Protein 3E11 (pdb70)

CATH classification: 3.30.2010.20

Solvent-accessible surface area: 12503 Å² total

Organism: Acidothermus cellulolyticus (strain ATCC 43068 / DSM 8971 / 11B) (NCBI:txid351607)

Nearest PDB structures (foldseek):
  3e11-assembly2_B  TM=9.864E-01  e=1.694E-20  Acidothermus cellulolyticus 11B
  3gdb-assembly1_A  TM=3.962E-01  e=3.460E+00  Streptococcus pneumoniae R6
  6ut3-assembly1_B  TM=1.860E-01  e=2.059E+00  Thermococcus gammatolerans EJ3
  3e11-assembly2_B  TM=1.009E+00  e=1.557E-21  Acidothermus cellulolyticus 11B
  6ut3-assembly1_B  TM=2.514E-01  e=2.657E+00  Thermococcus gammatolerans EJ3

Radius of gyration: 20.23 Å; Cα contacts (8 Å, |Δi|>4): 335; chains: 2; bounding box: 49×51×62 Å

Foldseek 3Di:
DDDDDPVRLVVLLVLLVVPQDPVCVVLDQEEEAEDAADPDRQDQKDWADDDPVRQADPVGDGHGTYIYGHNNSLVVVDDDSVSSSVSSNVRVSQNSCVVVPHDVVVVVVVVD/DDDDDPVRLVVLLVVLVVPQDPVCVVLDQEEEAEDAADPPNVDQKDWAADDPVRQDDDPPGGHGTYIYGHRNSLVVVDDDSVSSSVSSNVNVSQHSCVVVPHDVVVVVVVVD

InterPro domains:
  IPR010428 Zincin-like metallopeptidase [PF06262] (28-111)
  IPR038555 Zincin-like metallopeptidase superfamily [G3DSA:3.30.2010.20] (1-113)

Sequence (224 aa):
GVYVDPDRFDELVAEEALLDGIPEEFARARNVAVFVEDEPDDPELLGLYVGIIPLTERTTAYGGVLPDRIIIYRNTIICALCETESEVIDEVRKTVVHEIAHHFGIDDERLHELGYGVYVDPDRFDELVAEEALDGIPEEEFARARNVAVFVEDEEPDDPELLGLYVGIIPLTERTTAYGGVLPDRIIIYRNTICALCETESEVIDEVRKTVVHHEIAHHFGIDDERLHELGY

Secondary structure (DSSP, 8-state):
-----HHHHHHHHHHHHHTS-GGGT----EEEEEESS-SSTT-SEEEEPPPGGGSB-TTSPBPPEEEEEEHHHHHHT-SSHHHHHHHHHHHHHHHHHHHTT--HHHHHTTT-/--B--HHHHHHHHHHHHHTS-GGGT----EEEEEES--SSTT-SEEEE---HHHHB-SSS-BPPEEEEEEHHHHHHT-SSHHHHHHHHHHHHHHHHHHHTT--HHHHHHTT-

Structure (mmCIF, N/CA/C/O backbone):
data_3E11
#
_entry.id   3E11
#
_cell.length_a   39.030
_cell.length_b   58.820
_cell.length_c   46.930
_cell.angle_alpha   90.000
_cell.angle_beta   93.510
_cell.angle_gamma   90.000
#
_symmetry.space_group_name_H-M   'P 1 21 1'
#
loop_
_entity.id
_entity.type
_entity.pdbx_description
1 polymer 'predicted zincin-like metalloprotease'
2 non-polymer 'ACETATE ION'
3 non-polymer 'CALCIUM ION'
4 water water
#
loop_
_atom_site.group_PDB
_atom_site.id
_atom_site.type_symbol
_atom_site.label_atom_id
_atom_site.label_alt_id
_atom_site.label_comp_id
_atom_site.label_asym_id
_atom_site.label_entity_id
_atom_site.label_seq_id
_atom_site.pdbx_PDB_ins_code
_atom_site.Cartn_x
_atom_site.Cartn_y
_atom_site.Cartn_z
_atom_site.occupancy
_atom_site.B_iso_or_equiv
_atom_site.auth_seq_id
_atom_site.auth_comp_id
_atom_site.auth_asym_id
_atom_site.auth_atom_id
_atom_site.pdbx_PDB_model_num
ATOM 1 N N . GLY A 1 1 ? 2.628 18.566 2.660 1.00 9.98 0 GLY A N 1
ATOM 2 C CA . GLY A 1 1 ? 2.901 19.939 3.134 1.00 10.46 0 GLY A CA 1
ATOM 3 C C . GLY A 1 1 ? 3.592 19.917 4.472 1.00 9.49 0 GLY A C 1
ATOM 4 O O . GLY A 1 1 ? 3.807 18.850 5.075 1.00 10.20 0 GLY A O 1
ATOM 13 N N . VAL A 1 3 ? 4.212 22.612 8.107 1.00 7.60 2 VAL A N 1
ATOM 14 C CA . VAL A 1 3 ? 3.803 23.770 8.882 1.00 7.32 2 VAL A CA 1
ATOM 15 C C . VAL A 1 3 ? 5.043 24.499 9.378 1.00 7.01 2 VAL A C 1
ATOM 16 O O . VAL A 1 3 ? 6.028 23.879 9.777 1.00 7.39 2 VAL A O 1
ATOM 20 N N . TYR A 1 4 ? 5.000 25.814 9.282 1.00 6.48 3 TYR A N 1
ATOM 21 C CA . TYR A 1 4 ? 6.066 26.651 9.803 1.00 6.08 3 TYR A CA 1
ATOM 22 C C . TYR A 1 4 ? 5.690 27.059 11.231 1.00 6.20 3 TYR A C 1
ATOM 23 O O . TYR A 1 4 ? 4.562 27.481 11.497 1.00 6.87 3 TYR A O 1
ATOM 32 N N . VAL A 1 5 ? 6.652 26.942 12.116 1.00 5.94 4 VAL A N 1
ATOM 33 C CA . VAL A 1 5 ? 6.499 27.346 13.493 1.00 6.83 4 VAL A CA 1
ATOM 34 C C . VAL A 1 5 ? 7.715 28.173 13.881 1.00 7.00 4 VAL A C 1
ATOM 35 O O . VAL A 1 5 ? 8.872 27.680 13.879 1.00 6.88 4 VAL A O 1
ATOM 39 N N . ASP A 1 6 ? 7.472 29.443 14.206 1.00 6.86 5 ASP A N 1
ATOM 40 C CA . ASP A 1 6 ? 8.548 30.322 14.710 1.00 7.00 5 ASP A CA 1
ATOM 41 C C . ASP A 1 6 ? 9.075 29.832 16.061 1.00 7.55 5 ASP A C 1
ATOM 42 O O . ASP A 1 6 ? 8.386 29.121 16.772 1.00 6.53 5 ASP A O 1
ATOM 47 N N . PRO A 1 7 ? 10.305 30.203 16.417 1.00 8.55 6 PRO A N 1
ATOM 48 C CA . PRO A 1 7 ? 10.928 29.668 17.655 1.00 8.90 6 PRO A CA 1
ATOM 49 C C . PRO A 1 7 ? 10.088 29.843 18.945 1.00 8.98 6 PRO A C 1
ATOM 50 O O . PRO A 1 7 ? 9.891 28.857 19.681 1.00 8.84 6 PRO A O 1
ATOM 54 N N . ASP A 1 8 ? 9.581 31.047 19.197 1.00 9.26 7 ASP A N 1
ATOM 55 C CA . ASP A 1 8 ? 8.800 31.280 20.425 1.00 10.15 7 ASP A CA 1
ATOM 56 C C . ASP A 1 8 ? 7.582 30.377 20.454 1.00 10.04 7 ASP A C 1
ATOM 57 O O . ASP A 1 8 ? 7.277 29.795 21.485 1.00 10.36 7 ASP A O 1
ATOM 62 N N . ARG A 1 9 ? 6.885 30.263 19.325 1.00 9.03 8 ARG A N 1
ATOM 63 C CA . ARG A 1 9 ? 5.701 29.385 19.263 1.00 8.13 8 ARG A CA 1
ATOM 64 C C . ARG A 1 9 ? 6.070 27.928 19.445 1.00 8.30 8 ARG A C 1
ATOM 65 O O . ARG A 1 9 ? 5.368 27.170 20.127 1.00 6.94 8 ARG A O 1
ATOM 73 N N . PHE A 1 10 ? 7.207 27.536 18.863 1.00 8.25 9 PHE A N 1
ATOM 74 C CA . PHE A 1 10 ? 7.634 26.154 18.978 1.00 8.36 9 PHE A CA 1
ATOM 75 C C . PHE A 1 10 ? 7.864 25.812 20.444 1.00 8.80 9 PHE A C 1
ATOM 76 O O . PHE A 1 10 ? 7.457 24.747 20.872 1.00 7.90 9 PHE A O 1
ATOM 84 N N . ASP A 1 11 ? 8.459 26.737 21.203 1.00 7.81 10 ASP A N 1
ATOM 85 C CA . ASP A 1 11 ? 8.613 26.560 22.654 1.00 8.80 10 ASP A CA 1
ATOM 86 C C . ASP A 1 11 ? 7.294 26.279 23.384 1.00 8.54 10 ASP A C 1
ATOM 87 O O . ASP A 1 11 ? 7.230 25.407 24.247 1.00 9.93 10 ASP A O 1
ATOM 92 N N . GLU A 1 12 ? 6.249 26.966 22.983 1.00 8.39 11 GLU A N 1
ATOM 93 C CA . GLU A 1 12 ? 4.916 26.754 23.521 1.00 8.22 11 GLU A CA 1
ATOM 94 C C . GLU A 1 12 ? 4.357 25.390 23.183 1.00 7.65 11 GLU A C 1
ATOM 95 O O . GLU A 1 12 ? 3.731 24.749 24.021 1.00 7.93 11 GLU A O 1
ATOM 101 N N . LEU A 1 13 ? 4.573 24.957 21.946 1.00 7.48 12 LEU A N 1
ATOM 102 C CA . LEU A 1 13 ? 4.222 23.596 21.519 1.00 7.98 12 LEU A CA 1
ATOM 103 C C . LEU A 1 13 ? 5.016 22.522 22.303 1.00 7.51 12 LEU A C 1
ATOM 104 O O . LEU A 1 13 ? 4.474 21.489 22.666 1.00 8.46 12 LEU A O 1
ATOM 109 N N . VAL A 1 14 ? 6.291 22.770 22.565 1.00 7.74 13 VAL A N 1
ATOM 110 C CA . VAL A 1 14 ? 7.058 21.879 23.431 1.00 8.23 13 VAL A CA 1
ATOM 111 C C . VAL A 1 14 ? 6.453 21.760 24.845 1.00 8.39 13 VAL A C 1
ATOM 112 O O . VAL A 1 14 ? 6.361 20.635 25.403 1.00 7.93 13 VAL A O 1
ATOM 116 N N . ALA A 1 15 ? 6.045 22.892 25.420 1.00 8.26 14 ALA A N 1
ATOM 117 C CA . ALA A 1 15 ? 5.439 22.895 26.737 1.00 9.16 14 ALA A CA 1
ATOM 118 C C . ALA A 1 15 ? 4.164 22.048 26.712 1.00 9.36 14 ALA A C 1
ATOM 119 O O . ALA A 1 15 ? 3.959 21.243 27.614 1.00 10.78 14 ALA A O 1
ATOM 121 N N . GLU A 1 16 ? 3.349 22.208 25.670 1.00 10.25 15 GLU A N 1
ATOM 122 C CA A GLU A 1 16 ? 2.104 21.433 25.535 0.50 9.64 15 GLU A CA 1
ATOM 123 C CA B GLU A 1 16 ? 2.103 21.442 25.556 0.50 10.25 15 GLU A CA 1
ATOM 124 C C . GLU A 1 16 ? 2.406 19.947 25.370 1.00 9.62 15 GLU A C 1
ATOM 125 O O . GLU A 1 16 ? 1.687 19.107 25.899 1.00 8.78 15 GLU A O 1
ATOM 136 N N . ALA A 1 17 ? 3.477 19.626 24.635 1.00 9.01 16 ALA A N 1
ATOM 137 C CA . ALA A 1 17 ? 3.927 18.244 24.467 1.00 8.71 16 ALA A CA 1
ATOM 138 C C . ALA A 1 17 ? 4.290 17.650 25.844 1.00 8.50 16 ALA A C 1
ATOM 139 O O . ALA A 1 17 ? 3.832 16.570 26.188 1.00 8.14 16 ALA A O 1
ATOM 141 N N . LEU A 1 18 ? 5.058 18.389 26.647 1.00 7.54 17 LEU A N 1
ATOM 142 C CA A LEU A 1 18 ? 5.517 17.875 27.941 0.50 8.04 17 LEU A CA 1
ATOM 143 C CA B LEU A 1 18 ? 5.517 17.890 27.942 0.50 8.24 17 LEU A CA 1
ATOM 144 C C . LEU A 1 18 ? 4.335 17.721 28.896 1.00 8.37 17 LEU A C 1
ATOM 145 O O . LEU A 1 18 ? 4.252 16.743 29.624 1.00 7.58 17 LEU A O 1
ATOM 154 N N . ASP A 1 19 ? 3.417 18.688 28.871 1.00 8.24 18 ASP A N 1
ATOM 155 C CA . ASP A 1 19 ? 2.249 18.653 29.743 1.00 8.98 18 ASP A CA 1
ATOM 156 C C . ASP A 1 19 ? 1.406 17.386 29.470 1.00 8.97 18 ASP A C 1
ATOM 157 O O . ASP A 1 19 ? 0.729 16.904 30.348 1.00 7.57 18 ASP A O 1
ATOM 162 N N . GLY A 1 20 ? 1.454 16.874 28.243 1.00 9.68 19 GLY A N 1
ATOM 163 C CA . GLY A 1 20 ? 0.674 15.707 27.850 1.00 10.10 19 GLY A CA 1
ATOM 164 C C . GLY A 1 20 ? 1.428 14.385 27.932 1.00 10.13 19 GLY A C 1
ATOM 165 O O . GLY A 1 20 ? 0.918 13.360 27.506 1.00 9.06 19 GLY A O 1
ATOM 166 N N . ILE A 1 21 ? 2.667 14.406 28.423 1.00 10.19 20 ILE A N 1
ATOM 167 C CA . ILE A 1 21 ? 3.376 13.157 28.634 1.00 10.50 20 ILE A CA 1
ATOM 168 C C . ILE A 1 21 ? 2.607 12.292 29.626 1.00 10.06 20 ILE A C 1
ATOM 169 O O . ILE A 1 21 ? 2.232 12.757 30.699 1.00 10.41 20 ILE A O 1
ATOM 174 N N . PRO A 1 22 ? 2.347 11.036 29.270 1.00 10.40 21 PRO A N 1
ATOM 175 C CA . PRO A 1 22 ? 1.629 10.179 30.202 1.00 10.19 21 PRO A CA 1
ATOM 176 C C . PRO A 1 22 ? 2.327 9.996 31.540 1.00 9.82 21 PRO A C 1
ATOM 177 O O . PRO A 1 22 ? 3.578 9.993 31.598 1.00 7.93 21 PRO A O 1
ATOM 181 N N . GLU A 1 23 ? 1.519 9.888 32.596 1.00 10.13 22 GLU A N 1
ATOM 182 C CA . GLU A 1 23 ? 2.008 9.819 33.966 1.00 11.16 22 GLU A CA 1
ATOM 183 C C . GLU A 1 23 ? 2.972 8.657 34.170 1.00 9.89 22 GLU A C 1
ATOM 184 O O . GLU A 1 23 ? 3.804 8.738 35.051 1.00 10.30 22 GLU A O 1
ATOM 187 N N . GLU A 1 24 ? 2.872 7.581 33.382 1.00 9.46 23 GLU A N 1
ATOM 188 C CA . GLU A 1 24 ? 3.802 6.462 33.569 1.00 9.70 23 GLU A CA 1
ATOM 189 C C . GLU A 1 24 ? 5.271 6.838 33.250 1.00 8.69 23 GLU A C 1
ATOM 190 O O . GLU A 1 24 ? 6.175 6.167 33.723 1.00 8.55 23 GLU A O 1
ATOM 196 N N . PHE A 1 25 ? 5.483 7.919 32.492 1.00 7.84 24 PHE A N 1
ATOM 197 C CA . PHE A 1 25 ? 6.824 8.409 32.153 1.00 7.33 24 PHE A CA 1
ATOM 198 C C . PHE A 1 25 ? 7.294 9.603 33.015 1.00 6.77 24 PHE A C 1
ATOM 199 O O . PHE A 1 25 ? 8.383 10.109 32.819 1.00 6.33 24 PHE A O 1
ATOM 207 N N . ALA A 1 26 ? 6.438 10.074 33.910 1.00 6.41 25 ALA A N 1
ATOM 208 C CA . ALA A 1 26 ? 6.690 11.327 34.630 1.00 6.78 25 ALA A CA 1
ATOM 209 C C . ALA A 1 26 ? 7.927 11.177 35.484 1.00 5.99 25 ALA A C 1
ATOM 210 O O . ALA A 1 26 ? 8.836 12.003 35.422 1.00 6.63 25 ALA A O 1
ATOM 212 N N . ARG A 1 27 ? 7.986 10.117 36.278 1.00 6.72 26 ARG A N 1
ATOM 213 C CA . ARG A 1 27 ? 9.141 9.904 37.141 1.00 6.00 26 ARG A CA 1
ATOM 214 C C . ARG A 1 27 ? 10.410 9.698 36.300 1.00 5.81 26 ARG A C 1
ATOM 215 O O . ARG A 1 27 ? 11.478 10.154 36.676 1.00 5.83 26 ARG A O 1
ATOM 223 N N . ALA A 1 28 ? 10.303 8.993 35.184 1.00 5.65 27 ALA A N 1
ATOM 224 C CA . ALA A 1 28 ? 11.467 8.817 34.278 1.00 4.80 27 ALA A CA 1
ATOM 225 C C . ALA A 1 28 ? 12.039 10.153 33.751 1.00 5.02 27 ALA A C 1
ATOM 226 O O . ALA A 1 28 ? 13.235 10.270 33.508 1.00 6.54 27 ALA A O 1
ATOM 236 N N . ARG A 1 30 ? 12.154 12.888 35.476 1.00 6.59 29 ARG A N 1
ATOM 237 C CA . ARG A 1 30 ? 12.683 13.687 36.568 1.00 6.43 29 ARG A CA 1
ATOM 238 C C . ARG A 1 30 ? 14.012 14.335 36.209 1.00 6.76 29 ARG A C 1
ATOM 239 O O . ARG A 1 30 ? 14.942 13.670 35.785 1.00 7.28 29 ARG A O 1
ATOM 247 N N . ASN A 1 31 ? 14.086 15.652 36.416 1.00 8.16 30 ASN A N 1
ATOM 248 C CA . ASN A 1 31 ? 15.320 16.399 36.184 1.00 8.46 30 ASN A CA 1
ATOM 249 C C . ASN A 1 31 ? 15.903 16.194 34.776 1.00 8.10 30 ASN A C 1
ATOM 250 O O . ASN A 1 31 ? 17.097 15.982 34.603 1.00 8.00 30 ASN A O 1
ATOM 255 N N . VAL A 1 32 ? 14.997 16.172 33.799 1.00 7.86 31 VAL A N 1
ATOM 256 C CA . VAL A 1 32 ? 15.324 16.220 32.386 1.00 7.64 31 VAL A CA 1
ATOM 257 C C . VAL A 1 32 ? 14.699 17.477 31.834 1.00 8.05 31 VAL A C 1
ATOM 258 O O . VAL A 1 32 ? 13.501 17.781 32.104 1.00 8.34 31 VAL A O 1
ATOM 262 N N . ALA A 1 33 ? 15.511 18.229 31.114 1.00 7.65 32 ALA A N 1
ATOM 263 C CA . ALA A 1 33 ? 15.091 19.466 30.456 1.00 8.23 32 ALA A CA 1
ATOM 264 C C . ALA A 1 33 ? 15.089 19.266 28.959 1.00 7.58 32 ALA A C 1
ATOM 265 O O . ALA A 1 33 ? 15.896 18.511 28.401 1.00 7.61 32 ALA A O 1
ATOM 267 N N . VAL A 1 34 ? 14.123 19.888 28.313 1.00 7.93 33 VAL A N 1
ATOM 268 C CA . VAL A 1 34 ? 13.969 19.791 26.879 1.00 8.72 33 VAL A CA 1
ATOM 269 C C . VAL A 1 34 ? 14.426 21.141 26.329 1.00 9.52 33 VAL A C 1
ATOM 270 O O . VAL A 1 34 ? 14.000 22.196 26.803 1.00 9.43 33 VAL A O 1
ATOM 274 N N . PHE A 1 35 ? 15.356 21.086 25.396 1.00 9.42 34 PHE A N 1
ATOM 275 C CA . PHE A 1 35 ? 15.883 22.247 24.720 1.00 9.87 34 PHE A CA 1
ATOM 276 C C . PHE A 1 35 ? 15.658 22.069 23.225 1.00 9.58 34 PHE A C 1
ATOM 277 O O . PHE A 1 35 ? 15.680 20.968 22.716 1.00 11.78 34 PHE A O 1
ATOM 285 N N . VAL A 1 36 ? 15.421 23.179 22.548 1.00 9.24 35 VAL A N 1
ATOM 286 C CA . VAL A 1 36 ? 15.147 23.160 21.140 1.00 8.64 35 VAL A CA 1
ATOM 287 C C . VAL A 1 36 ? 16.343 23.745 20.370 1.00 8.15 35 VAL A C 1
ATOM 288 O O . VAL A 1 36 ? 16.931 24.787 20.740 1.00 6.97 35 VAL A O 1
ATOM 292 N N . GLU A 1 37 ? 16.697 23.052 19.304 1.00 8.21 36 GLU A N 1
ATOM 293 C CA . GLU A 1 37 ? 17.677 23.493 18.326 1.00 9.06 36 GLU A CA 1
ATOM 294 C C . GLU A 1 37 ? 17.039 23.440 16.961 1.00 9.40 36 GLU A C 1
ATOM 295 O O . GLU A 1 37 ? 16.048 22.715 16.772 1.00 8.79 36 GLU A O 1
ATOM 301 N N . ASP A 1 38 ? 17.573 24.184 15.998 1.00 9.81 37 ASP A N 1
ATOM 302 C CA . ASP A 1 38 ? 16.890 24.188 14.684 1.00 10.49 37 ASP A CA 1
ATOM 303 C C . ASP A 1 38 ? 17.217 22.920 13.894 1.00 11.01 37 ASP A C 1
ATOM 304 O O . ASP A 1 38 ? 16.328 22.271 13.343 1.00 10.78 37 ASP A O 1
ATOM 306 N N . GLU A 1 39 ? 18.478 22.527 13.894 1.00 11.98 38 GLU A N 1
ATOM 307 C CA . GLU A 1 39 ? 18.956 21.529 12.973 1.00 13.14 38 GLU A CA 1
ATOM 308 C C . GLU A 1 39 ? 19.987 20.610 13.680 1.00 13.79 38 GLU A C 1
ATOM 309 O O . GLU A 1 39 ? 20.884 21.113 14.345 1.00 14.52 38 GLU A O 1
ATOM 315 N N . PRO A 1 40 ? 19.856 19.272 13.536 1.00 13.87 39 PRO A N 1
ATOM 316 C CA . PRO A 1 40 ? 20.832 18.359 14.141 1.00 14.81 39 PRO A CA 1
ATOM 317 C C . PRO A 1 40 ? 22.126 18.255 13.357 1.00 15.77 39 PRO A C 1
ATOM 318 O O . PRO A 1 40 ? 22.126 18.536 12.161 1.00 15.22 39 PRO A O 1
ATOM 322 N N . ASP A 1 41 ? 23.219 17.839 14.013 1.00 17.41 40 ASP A N 1
ATOM 323 C CA . ASP A 1 41 ? 24.459 17.543 13.269 1.00 18.50 40 ASP A CA 1
ATOM 324 C C . ASP A 1 41 ? 24.152 16.408 12.245 1.00 18.86 40 ASP A C 1
ATOM 325 O O . ASP A 1 41 ? 24.707 16.410 11.165 1.00 18.28 40 ASP A O 1
ATOM 330 N N . ASP A 1 42 ? 23.257 15.469 12.597 1.00 19.48 41 ASP A N 1
ATOM 331 C CA . ASP A 1 42 ? 22.811 14.340 11.725 1.00 19.38 41 ASP A CA 1
ATOM 332 C C . ASP A 1 42 ? 21.386 14.556 11.221 1.00 19.75 41 ASP A C 1
ATOM 333 O O . ASP A 1 42 ? 20.446 14.524 12.024 1.00 18.94 41 ASP A O 1
ATOM 338 N N . PRO A 1 43 ? 21.198 14.695 9.890 1.00 19.70 42 PRO A N 1
ATOM 339 C CA . PRO A 1 43 ? 19.895 15.155 9.355 1.00 19.81 42 PRO A CA 1
ATOM 340 C C . PRO A 1 43 ? 18.675 14.267 9.675 1.00 19.42 42 PRO A C 1
ATOM 341 O O . PRO A 1 43 ? 17.522 14.726 9.579 1.00 19.71 42 PRO A O 1
ATOM 345 N N . GLU A 1 44 ? 18.918 13.011 10.028 1.00 18.11 43 GLU A N 1
ATOM 346 C CA . GLU A 1 44 ? 17.826 12.086 10.331 1.00 17.43 43 GLU A CA 1
ATOM 347 C C . GLU A 1 44 ? 17.186 12.282 11.733 1.00 15.98 43 GLU A C 1
ATOM 348 O O . GLU A 1 44 ? 16.129 11.717 12.004 1.00 16.12 43 GLU A O 1
ATOM 350 N N . LEU A 1 45 ? 17.819 13.037 12.627 1.00 14.26 44 LEU A N 1
ATOM 351 C CA . LEU A 1 45 ? 17.357 13.064 14.028 1.00 13.08 44 LEU A CA 1
ATOM 352 C C . LEU A 1 45 ? 16.207 14.027 14.253 1.00 11.66 44 LEU A C 1
ATOM 353 O O . LEU A 1 45 ? 16.240 15.156 13.749 1.00 11.18 44 LEU A O 1
ATOM 358 N N . LEU A 1 46 ? 15.237 13.612 15.083 1.00 10.10 45 LEU A N 1
ATOM 359 C CA . LEU A 1 46 ? 14.207 14.516 15.620 1.00 9.90 45 LEU A CA 1
ATOM 360 C C . LEU A 1 46 ? 14.550 14.972 17.041 1.00 8.97 45 LEU A C 1
ATOM 361 O O . LEU A 1 46 ? 14.070 15.991 17.507 1.00 9.14 45 LEU A O 1
ATOM 366 N N . GLY A 1 47 ? 15.358 14.169 17.721 1.00 8.69 46 GLY A N 1
ATOM 367 C CA . GLY A 1 47 ? 15.759 14.461 19.069 1.00 9.27 46 GLY A CA 1
ATOM 368 C C . GLY A 1 47 ? 17.022 13.733 19.450 1.00 9.44 46 GLY A C 1
ATOM 369 O O . GLY A 1 47 ? 17.482 12.847 18.704 1.00 8.24 46 GLY A O 1
ATOM 370 N N . LEU A 1 48 ? 17.584 14.112 20.604 1.00 9.33 47 LEU A N 1
ATOM 371 C CA . LEU A 1 48 ? 18.845 13.508 21.079 1.00 9.42 47 LEU A CA 1
ATOM 372 C C . LEU A 1 48 ? 18.916 13.603 22.598 1.00 9.56 47 LEU A C 1
ATOM 373 O O . LEU A 1 48 ? 18.654 14.660 23.149 1.00 9.90 47 LEU A O 1
ATOM 378 N N . TYR A 1 49 ? 19.228 12.497 23.272 1.00 9.36 48 TYR A N 1
ATOM 379 C CA . TYR A 1 49 ? 19.363 12.508 24.715 1.00 8.75 48 TYR A CA 1
ATOM 380 C C . TYR A 1 49 ? 20.812 12.836 25.017 1.00 8.68 48 TYR A C 1
ATOM 381 O O . TYR A 1 49 ? 21.741 12.196 24.487 1.00 8.24 48 TYR A O 1
ATOM 390 N N . VAL A 1 50 ? 20.998 13.823 25.890 1.00 8.72 49 VAL A N 1
ATOM 391 C CA . VAL A 1 50 ? 22.315 14.240 26.339 1.00 8.86 49 VAL A CA 1
ATOM 392 C C . VAL A 1 50 ? 22.410 14.055 27.857 1.00 8.89 49 VAL A C 1
ATOM 393 O O . VAL A 1 50 ? 21.770 14.783 28.641 1.00 7.84 49 VAL A O 1
ATOM 397 N N . GLY A 1 51 ? 23.194 13.059 28.255 1.00 9.29 50 GLY A N 1
ATOM 398 C CA . GLY A 1 51 ? 23.487 12.765 29.656 1.00 9.69 50 GLY A CA 1
ATOM 399 C C . GLY A 1 51 ? 24.633 13.595 30.162 1.00 9.83 50 GLY A C 1
ATOM 400 O O . GLY A 1 51 ? 25.708 13.602 29.571 1.00 12.37 50 GLY A O 1
ATOM 401 N N . ILE A 1 52 ? 24.435 14.248 31.295 1.00 8.79 51 ILE A N 1
ATOM 402 C CA A ILE A 1 52 ? 25.437 15.139 31.887 0.50 8.71 51 ILE A CA 1
ATOM 403 C CA B ILE A 1 52 ? 25.455 15.132 31.833 0.50 9.08 51 ILE A CA 1
ATOM 404 C C . ILE A 1 52 ? 26.441 14.319 32.705 1.00 8.09 51 ILE A C 1
ATOM 405 O O . ILE A 1 52 ? 26.021 13.490 33.522 1.00 7.72 51 ILE A O 1
ATOM 414 N N . PRO A 1 53 ? 27.773 14.527 32.495 1.00 7.63 52 PRO A N 1
ATOM 415 C CA . PRO A 1 53 ? 28.796 13.822 33.287 1.00 7.29 52 PRO A CA 1
ATOM 416 C C . PRO A 1 53 ? 28.612 14.122 34.768 1.00 7.22 52 PRO A C 1
ATOM 417 O O . PRO A 1 53 ? 28.072 15.183 35.118 1.00 5.82 52 PRO A O 1
ATOM 421 N N . LEU A 1 54 ? 29.058 13.202 35.618 1.00 6.80 53 LEU A N 1
ATOM 422 C CA . LEU A 1 54 ? 28.913 13.343 37.065 1.00 7.63 53 LEU A CA 1
ATOM 423 C C . LEU A 1 54 ? 29.619 14.631 37.550 1.00 8.61 53 LEU A C 1
ATOM 424 O O . LEU A 1 54 ? 29.120 15.332 38.424 1.00 8.74 53 LEU A O 1
ATOM 429 N N . THR A 1 55 ? 30.779 14.910 36.960 1.00 9.89 54 THR A N 1
ATOM 430 C CA . THR A 1 55 ? 31.552 16.133 37.207 1.00 11.53 54 THR A CA 1
ATOM 431 C C . THR A 1 55 ? 30.811 17.425 36.972 1.00 11.68 54 THR A C 1
ATOM 432 O O . THR A 1 55 ? 31.195 18.435 37.526 1.00 13.27 54 THR A O 1
ATOM 436 N N . GLU A 1 56 ? 29.845 17.400 36.075 1.00 12.31 55 GLU A N 1
ATOM 437 C CA . GLU A 1 56 ? 29.136 18.599 35.636 1.00 13.25 55 GLU A CA 1
ATOM 438 C C . GLU A 1 56 ? 27.728 18.607 36.191 1.00 12.96 55 GLU A C 1
ATOM 439 O O . GLU A 1 56 ? 26.947 19.511 35.908 1.00 13.31 55 GLU A O 1
ATOM 445 N N . ARG A 1 57 ? 27.418 17.615 37.023 1.00 12.71 56 ARG A N 1
ATOM 446 C CA . ARG A 1 57 ? 26.047 17.380 37.491 1.00 13.11 56 ARG A CA 1
ATOM 447 C C . ARG A 1 57 ? 25.611 18.424 38.512 1.00 14.28 56 ARG A C 1
ATOM 448 O O . ARG A 1 57 ? 24.440 18.743 38.585 1.00 13.65 56 ARG A O 1
ATOM 456 N N . THR A 1 58 ? 26.553 18.927 39.314 1.00 15.84 57 THR A N 1
ATOM 457 C CA . THR A 1 58 ? 26.217 19.894 40.352 1.00 17.59 57 THR A CA 1
ATOM 458 C C . THR A 1 58 ? 26.973 21.203 40.216 1.00 18.92 57 THR A C 1
ATOM 459 O O . THR A 1 58 ? 27.984 21.291 39.527 1.00 18.99 57 THR A O 1
ATOM 463 N N . THR A 1 59 ? 26.434 22.226 40.870 1.00 20.39 58 THR A N 1
ATOM 464 C CA . THR A 1 59 ? 26.907 23.598 40.723 1.00 20.97 58 THR A CA 1
ATOM 465 C C . THR A 1 59 ? 27.633 23.976 41.982 1.00 21.07 58 THR A C 1
ATOM 466 O O . THR A 1 59 ? 27.527 23.278 42.995 1.00 20.80 58 THR A O 1
ATOM 470 N N . ALA A 1 60 ? 28.350 25.098 41.924 1.00 21.83 59 ALA A N 1
ATOM 471 C CA . ALA A 1 60 ? 29.056 25.630 43.094 1.00 22.18 59 ALA A CA 1
ATOM 472 C C . ALA A 1 60 ? 28.111 25.773 44.296 1.00 22.48 59 ALA A C 1
ATOM 473 O O . ALA A 1 60 ? 28.496 25.555 45.449 1.00 22.72 59 ALA A O 1
ATOM 475 N N . TYR A 1 61 ? 26.864 26.118 43.993 1.00 22.28 60 TYR A N 1
ATOM 476 C CA . TYR A 1 61 ? 25.868 26.495 44.977 1.00 22.49 60 TYR A CA 1
ATOM 477 C C . TYR A 1 61 ? 24.882 25.362 45.335 1.00 23.09 60 TYR A C 1
ATOM 478 O O . TYR A 1 61 ? 23.771 25.629 45.815 1.00 23.96 60 TYR A O 1
ATOM 487 N N . GLY A 1 62 ? 25.261 24.112 45.070 1.00 23.02 61 GLY A N 1
ATOM 488 C CA . GLY A 1 62 ? 24.410 22.961 45.379 1.00 22.92 61 GLY A CA 1
ATOM 489 C C . GLY A 1 62 ? 23.362 22.552 44.338 1.00 22.63 61 GLY A C 1
ATOM 490 O O . GLY A 1 62 ? 22.709 21.509 44.498 1.00 23.52 61 GLY A O 1
ATOM 491 N N . GLY A 1 63 ? 23.189 23.348 43.281 1.00 21.37 62 GLY A N 1
ATOM 492 C CA . GLY A 1 63 ? 22.200 23.038 42.244 1.00 20.02 62 GLY A CA 1
ATOM 493 C C . GLY A 1 63 ? 22.515 21.727 41.538 1.00 18.61 62 GLY A C 1
ATOM 494 O O . GLY A 1 63 ? 23.679 21.388 41.351 1.00 18.71 62 GLY A O 1
ATOM 495 N N . VAL A 1 64 ? 21.484 20.967 41.195 1.00 16.53 63 VAL A N 1
ATOM 496 C CA . VAL A 1 64 ? 21.661 19.806 40.342 1.00 15.09 63 VAL A CA 1
ATOM 497 C C . VAL A 1 64 ? 21.236 20.248 38.973 1.00 13.12 63 VAL A C 1
ATOM 498 O O . VAL A 1 64 ? 20.204 20.920 38.827 1.00 12.33 63 VAL A O 1
ATOM 502 N N . LEU A 1 65 ? 22.036 19.902 37.970 1.00 9.55 64 LEU A N 1
ATOM 503 C CA . LEU A 1 65 ? 21.711 20.247 36.610 1.00 8.88 64 LEU A CA 1
ATOM 504 C C . LEU A 1 65 ? 21.003 19.048 35.950 1.00 7.60 64 LEU A C 1
ATOM 505 O O . LEU A 1 65 ? 21.283 17.909 36.306 1.00 6.95 64 LEU A O 1
ATOM 510 N N . PRO A 1 66 ? 20.054 19.315 35.050 1.00 6.22 65 PRO A N 1
ATOM 511 C CA . PRO A 1 66 ? 19.293 18.244 34.403 1.00 6.35 65 PRO A CA 1
ATOM 512 C C . PRO A 1 66 ? 20.033 17.664 33.211 1.00 6.03 65 PRO A C 1
ATOM 513 O O . PRO A 1 66 ? 20.794 18.370 32.554 1.00 4.43 65 PRO A O 1
ATOM 517 N N . ASP A 1 67 ? 19.810 16.387 32.940 1.00 5.66 66 ASP A N 1
ATOM 518 C CA . ASP A 1 67 ? 20.038 15.829 31.608 1.00 6.11 66 ASP A CA 1
ATOM 519 C C . ASP A 1 67 ? 19.214 16.614 30.591 1.00 6.69 66 ASP A C 1
ATOM 520 O O . ASP A 1 67 ? 18.245 17.282 30.951 1.00 7.24 66 ASP A O 1
ATOM 525 N N . ARG A 1 68 ? 19.582 16.514 29.321 1.00 7.49 67 ARG A N 1
ATOM 526 C CA . ARG A 1 68 ? 18.878 17.284 28.287 1.00 9.72 67 ARG A CA 1
ATOM 527 C C . ARG A 1 68 ? 18.300 16.320 27.250 1.00 8.82 67 ARG A C 1
ATOM 528 O O . ARG A 1 68 ? 18.911 15.308 26.943 1.00 9.17 67 ARG A O 1
ATOM 536 N N . ILE A 1 69 ? 17.102 16.613 26.772 1.00 8.97 68 ILE A N 1
ATOM 537 C CA . ILE A 1 69 ? 16.618 16.040 25.541 1.00 9.17 68 ILE A CA 1
ATOM 538 C C . ILE A 1 69 ? 16.537 17.207 24.551 1.00 9.83 68 ILE A C 1
ATOM 539 O O . ILE A 1 69 ? 15.808 18.185 24.779 1.00 9.42 68 ILE A O 1
ATOM 544 N N . ILE A 1 70 ? 17.335 17.118 23.494 1.00 9.67 69 ILE A N 1
ATOM 545 C CA . ILE A 1 70 ? 17.306 18.135 22.440 1.00 10.01 69 ILE A CA 1
ATOM 546 C C . ILE A 1 70 ? 16.218 17.763 21.454 1.00 9.56 69 ILE A C 1
ATOM 547 O O . ILE A 1 70 ? 16.094 16.593 21.111 1.00 10.09 69 ILE A O 1
ATOM 552 N N . ILE A 1 71 ? 15.425 18.749 21.022 1.00 8.93 70 ILE A N 1
ATOM 553 C CA . ILE A 1 71 ? 14.348 18.559 20.034 1.00 9.10 70 ILE A CA 1
ATOM 554 C C . ILE A 1 71 ? 14.706 19.453 18.857 1.00 8.26 70 ILE A C 1
ATOM 555 O O . ILE A 1 71 ? 15.057 20.607 19.056 1.00 8.40 70 ILE A O 1
ATOM 560 N N . TYR A 1 72 ? 14.688 18.895 17.646 1.00 8.70 71 TYR A N 1
ATOM 561 C CA . TYR A 1 72 ? 15.130 19.602 16.425 1.00 8.17 71 TYR A CA 1
ATOM 562 C C . TYR A 1 72 ? 13.927 20.159 15.682 1.00 8.37 71 TYR A C 1
ATOM 563 O O . TYR A 1 72 ? 13.131 19.422 15.115 1.00 7.49 71 TYR A O 1
ATOM 572 N N . ARG A 1 73 ? 13.794 21.472 15.701 1.00 8.29 72 ARG A N 1
ATOM 573 C CA . ARG A 1 73 ? 12.602 22.119 15.174 1.00 9.67 72 ARG A CA 1
ATOM 574 C C . ARG A 1 73 ? 12.433 21.849 13.672 1.00 9.38 72 ARG A C 1
ATOM 575 O O . ARG A 1 73 ? 11.339 21.541 13.205 1.00 9.32 72 ARG A O 1
ATOM 583 N N . ASN A 1 74 ? 13.519 21.961 12.907 1.00 8.59 73 ASN A N 1
ATOM 584 C CA . ASN A 1 74 ? 13.384 21.815 11.445 1.00 9.19 73 ASN A CA 1
ATOM 585 C C . ASN A 1 74 ? 12.889 20.416 11.050 1.00 8.95 73 ASN A C 1
ATOM 586 O O . ASN A 1 74 ? 11.982 20.274 10.203 1.00 10.05 73 ASN A O 1
ATOM 591 N N . THR A 1 75 ? 13.479 19.384 11.655 1.00 8.47 74 THR A N 1
ATOM 592 C CA . THR A 1 75 ? 13.243 18.010 11.210 1.00 8.73 74 THR A CA 1
ATOM 593 C C . THR A 1 75 ? 11.860 17.569 11.675 1.00 8.22 74 THR A C 1
ATOM 594 O O . THR A 1 75 ? 11.172 16.862 10.955 1.00 10.05 74 THR A O 1
ATOM 598 N N . ILE A 1 76 ? 11.438 18.029 12.852 1.00 7.92 75 ILE A N 1
ATOM 599 C CA A ILE A 1 76 ? 10.081 17.802 13.378 0.50 7.54 75 ILE A CA 1
ATOM 600 C CA B ILE A 1 76 ? 10.081 17.750 13.324 0.50 7.76 75 ILE A CA 1
ATOM 601 C C . ILE A 1 76 ? 9.039 18.459 12.485 1.00 7.54 75 ILE A C 1
ATOM 602 O O . ILE A 1 76 ? 8.031 17.844 12.113 1.00 7.71 75 ILE A O 1
ATOM 611 N N . CYS A 1 77 ? 9.257 19.731 12.175 1.00 8.10 76 CYS A N 1
ATOM 612 C CA . CYS A 1 77 ? 8.239 20.482 11.416 1.00 8.24 76 CYS A CA 1
ATOM 613 C C . CYS A 1 77 ? 8.046 19.940 10.030 1.00 7.10 76 CYS A C 1
ATOM 614 O O . CYS A 1 77 ? 6.942 19.905 9.542 1.00 6.67 76 CYS A O 1
ATOM 617 N N . ALA A 1 78 ? 9.121 19.473 9.414 1.00 8.08 77 ALA A N 1
ATOM 618 C CA . ALA A 1 78 ? 9.068 18.889 8.069 1.00 7.28 77 ALA A CA 1
ATOM 619 C C . ALA A 1 78 ? 8.107 17.716 7.976 1.00 7.22 77 ALA A C 1
ATOM 620 O O . ALA A 1 78 ? 7.622 17.418 6.896 1.00 7.44 77 ALA A O 1
ATOM 622 N N . LEU A 1 79 ? 7.884 17.031 9.090 1.00 7.44 78 LEU A N 1
ATOM 623 C CA . LEU A 1 79 ? 6.965 15.903 9.163 1.00 7.13 78 LEU A CA 1
ATOM 624 C C . LEU A 1 79 ? 5.497 16.270 9.492 1.00 7.94 78 LEU A C 1
ATOM 625 O O . LEU A 1 79 ? 4.626 15.367 9.538 1.00 7.67 78 LEU A O 1
ATOM 630 N N . CYS A 1 80 ? 5.229 17.547 9.760 1.00 7.70 79 CYS A N 1
ATOM 631 C CA . CYS A 1 80 ? 3.951 17.991 10.340 1.00 6.76 79 CYS A CA 1
ATOM 632 C C . CYS A 1 80 ? 3.212 19.018 9.485 1.00 6.60 79 CYS A C 1
ATOM 633 O O . CYS A 1 80 ? 3.800 19.958 8.963 1.00 6.19 79 CYS A O 1
ATOM 636 N N . GLU A 1 81 ? 1.901 18.866 9.403 1.00 6.94 80 GLU A N 1
ATOM 637 C CA . GLU A 1 81 ? 1.065 19.762 8.596 1.00 6.95 80 GLU A CA 1
ATOM 638 C C . GLU A 1 81 ? 0.243 20.691 9.494 1.00 6.97 80 GLU A C 1
ATOM 639 O O . GLU A 1 81 ? -0.416 21.620 8.990 1.00 5.26 80 GLU A O 1
ATOM 645 N N . THR A 1 82 ? 0.250 20.436 10.811 1.00 6.04 81 THR A N 1
ATOM 646 C CA . THR A 1 82 ? -0.443 21.288 11.765 1.00 6.01 81 THR A CA 1
ATOM 647 C C . THR A 1 82 ? 0.363 21.377 13.068 1.00 6.11 81 THR A C 1
ATOM 648 O O . THR A 1 82 ? 1.231 20.539 13.326 1.00 5.29 81 THR A O 1
ATOM 652 N N . GLU A 1 83 ? 0.067 22.412 13.855 1.00 7.08 82 GLU A N 1
ATOM 653 C CA . GLU A 1 83 ? 0.602 22.588 15.210 1.00 7.42 82 GLU A CA 1
ATOM 654 C C . GLU A 1 83 ? 0.315 21.424 16.153 1.00 8.36 82 GLU A C 1
ATOM 655 O O . GLU A 1 83 ? 1.207 21.003 16.917 1.00 8.31 82 GLU A O 1
ATOM 661 N N . SER A 1 84 ? -0.888 20.867 16.054 1.00 9.31 83 SER A N 1
ATOM 662 C CA . SER A 1 84 ? -1.226 19.664 16.822 1.00 10.53 83 SER A CA 1
ATOM 663 C C . SER A 1 84 ? -0.337 18.484 16.432 1.00 9.12 83 SER A C 1
ATOM 664 O O . SER A 1 84 ? 0.116 17.740 17.320 1.00 8.70 83 SER A O 1
ATOM 667 N N . GLU A 1 85 ? -0.059 18.323 15.131 1.00 8.66 84 GLU A N 1
ATOM 668 C CA . GLU A 1 85 ? 0.862 17.258 14.684 1.00 8.86 84 GLU A CA 1
ATOM 669 C C . GLU A 1 85 ? 2.244 17.497 15.262 1.00 7.98 84 GLU A C 1
ATOM 670 O O . GLU A 1 85 ? 2.917 16.555 15.676 1.00 8.57 84 GLU A O 1
ATOM 676 N N . VAL A 1 86 ? 2.664 18.754 15.310 1.00 8.18 85 VAL A N 1
ATOM 677 C CA . VAL A 1 86 ? 3.963 19.117 15.908 1.00 8.11 85 VAL A CA 1
ATOM 678 C C . VAL A 1 86 ? 3.998 18.712 17.394 1.00 7.84 85 VAL A C 1
ATOM 679 O O . VAL A 1 86 ? 4.957 18.078 17.851 1.00 8.00 85 VAL A O 1
ATOM 683 N N . ILE A 1 87 ? 2.966 19.079 18.135 1.00 7.85 86 ILE A N 1
ATOM 684 C CA . ILE A 1 87 ? 2.858 18.708 19.554 1.00 8.17 86 ILE A CA 1
ATOM 685 C C . ILE A 1 87 ? 3.022 17.200 19.725 1.00 7.48 86 ILE A C 1
ATOM 686 O O . ILE A 1 87 ? 3.833 16.724 20.567 1.00 7.19 86 ILE A O 1
ATOM 691 N N . ASP A 1 88 ? 2.262 16.452 18.925 1.00 8.40 87 ASP A N 1
ATOM 692 C CA . ASP A 1 88 ? 2.277 14.984 18.974 1.00 8.74 87 ASP A CA 1
ATOM 693 C C . ASP A 1 88 ? 3.652 14.412 18.668 1.00 8.60 87 ASP A C 1
ATOM 694 O O . ASP A 1 88 ? 4.133 13.506 19.352 1.00 7.41 87 ASP A O 1
ATOM 699 N N . GLU A 1 89 ? 4.269 14.959 17.636 1.00 7.86 88 GLU A N 1
ATOM 700 C CA . GLU A 1 89 ? 5.563 14.519 17.210 1.00 8.19 88 GLU A CA 1
ATOM 701 C C . GLU A 1 89 ? 6.629 14.836 18.244 1.00 7.85 88 GLU A C 1
ATOM 702 O O . GLU A 1 89 ? 7.515 14.023 18.500 1.00 7.13 88 GLU A O 1
ATOM 708 N N . VAL A 1 90 ? 6.579 16.032 18.792 1.00 6.79 89 VAL A N 1
ATOM 709 C CA . VAL A 1 90 ? 7.488 16.383 19.898 1.00 7.89 89 VAL A CA 1
ATOM 710 C C . VAL A 1 90 ? 7.293 15.445 21.110 1.00 7.99 89 VAL A C 1
ATOM 711 O O . VAL A 1 90 ? 8.277 14.919 21.670 1.00 7.73 89 VAL A O 1
ATOM 715 N N . ARG A 1 91 ? 6.041 15.222 21.504 1.00 8.28 90 ARG A N 1
ATOM 716 C CA . ARG A 1 91 ? 5.742 14.346 22.628 1.00 9.01 90 ARG A CA 1
ATOM 717 C C . ARG A 1 91 ? 6.296 12.951 22.366 1.00 8.46 90 ARG A C 1
ATOM 718 O O . ARG A 1 91 ? 6.943 12.361 23.228 1.00 8.68 90 ARG A O 1
ATOM 726 N N . LYS A 1 92 ? 6.048 12.436 21.162 1.00 9.42 91 LYS A N 1
ATOM 727 C CA . LYS A 1 92 ? 6.453 11.086 20.829 1.00 10.11 91 LYS A CA 1
ATOM 728 C C . LYS A 1 92 ? 7.977 10.989 20.910 1.00 8.91 91 LYS A C 1
ATOM 729 O O . LYS A 1 92 ? 8.503 10.013 21.409 1.00 7.68 91 LYS A O 1
ATOM 735 N N . THR A 1 93 ? 8.655 12.033 20.464 1.00 7.88 92 THR A N 1
ATOM 736 C CA . THR A 1 93 ? 10.111 12.078 20.458 1.00 8.35 92 THR A CA 1
ATOM 737 C C . THR A 1 93 ? 10.718 12.075 21.868 1.00 8.52 92 THR A C 1
ATOM 738 O O . THR A 1 93 ? 11.621 11.285 22.148 1.00 8.31 92 THR A O 1
ATOM 742 N N . VAL A 1 94 ? 10.204 12.937 22.733 1.00 8.80 93 VAL A N 1
ATOM 743 C CA . VAL A 1 94 ? 10.621 12.998 24.137 1.00 8.90 93 VAL A CA 1
ATOM 744 C C . VAL A 1 94 ? 10.398 11.635 24.818 1.00 8.60 93 VAL A C 1
ATOM 745 O O . VAL A 1 94 ? 11.302 11.114 25.503 1.00 7.56 93 VAL A O 1
ATOM 749 N N . VAL A 1 95 ? 9.198 11.064 24.650 1.00 7.95 94 VAL A N 1
ATOM 750 C CA . VAL A 1 95 ? 8.887 9.775 25.285 1.00 8.78 94 VAL A CA 1
ATOM 751 C C . VAL A 1 95 ? 9.806 8.645 24.779 1.00 9.08 94 VAL A C 1
ATOM 752 O O . VAL A 1 95 ? 10.330 7.836 25.569 1.00 10.07 94 VAL A O 1
ATOM 756 N N . HIS A 1 96 ? 10.050 8.594 23.479 1.00 9.08 95 HIS A N 1
ATOM 757 C CA . HIS A 1 96 ? 11.035 7.638 22.968 1.00 9.00 95 HIS A CA 1
ATOM 758 C C . HIS A 1 96 ? 12.426 7.846 23.512 1.00 8.81 95 HIS A C 1
ATOM 759 O O . HIS A 1 96 ? 13.116 6.881 23.857 1.00 9.19 95 HIS A O 1
ATOM 766 N N . GLU A 1 97 ? 12.847 9.098 23.598 1.00 8.33 96 GLU A N 1
ATOM 767 C CA . GLU A 1 97 ? 14.194 9.386 24.053 1.00 8.88 96 GLU A CA 1
ATOM 768 C C . GLU A 1 97 ? 14.344 8.997 25.512 1.00 8.34 96 GLU A C 1
ATOM 769 O O . GLU A 1 97 ? 15.331 8.380 25.889 1.00 8.34 96 GLU A O 1
ATOM 775 N N . ILE A 1 98 ? 13.356 9.313 26.340 1.00 7.20 97 ILE A N 1
ATOM 776 C CA . ILE A 1 98 ? 13.462 8.959 27.753 1.00 6.93 97 ILE A CA 1
ATOM 777 C C . ILE A 1 98 ? 13.377 7.439 27.948 1.00 7.69 97 ILE A C 1
ATOM 778 O O . ILE A 1 98 ? 14.140 6.856 28.736 1.00 7.90 97 ILE A O 1
ATOM 783 N N . ALA A 1 99 ? 12.502 6.795 27.191 1.00 8.11 98 ALA A N 1
ATOM 784 C CA . ALA A 1 99 ? 12.334 5.347 27.292 1.00 9.23 98 ALA A CA 1
ATOM 785 C C . ALA A 1 99 ? 13.633 4.612 26.930 1.00 9.86 98 ALA A C 1
ATOM 786 O O . ALA A 1 99 ? 14.074 3.700 27.636 1.00 10.31 98 ALA A O 1
ATOM 788 N N . HIS A 1 100 ? 14.256 5.047 25.841 1.00 10.44 99 HIS A N 1
ATOM 789 C CA . HIS A 1 100 ? 15.482 4.432 25.352 1.00 11.78 99 HIS A CA 1
ATOM 790 C C . HIS A 1 100 ? 16.633 4.672 26.320 1.00 12.16 99 HIS A C 1
ATOM 791 O O . HIS A 1 100 ? 17.475 3.790 26.516 1.00 11.47 99 HIS A O 1
ATOM 798 N N . HIS A 1 101 ? 16.647 5.834 26.972 1.00 11.81 100 HIS A N 1
ATOM 799 C CA . HIS A 1 101 ? 17.669 6.140 27.969 1.00 11.75 100 HIS A CA 1
ATOM 800 C C . HIS A 1 101 ? 17.637 5.143 29.132 1.00 11.83 100 HIS A C 1
ATOM 801 O O . HIS A 1 101 ? 18.677 4.824 29.702 1.00 11.90 100 HIS A O 1
ATOM 808 N N . PHE A 1 102 ? 16.443 4.657 29.465 1.00 11.46 101 PHE A N 1
ATOM 809 C CA . PHE A 1 102 ? 16.265 3.685 30.541 1.00 11.54 101 PHE A CA 1
ATOM 810 C C . PHE A 1 102 ? 16.045 2.288 29.970 1.00 12.11 101 PHE A C 1
ATOM 811 O O . PHE A 1 102 ? 15.428 1.444 30.611 1.00 12.63 101 PHE A O 1
ATOM 819 N N . GLY A 1 103 ? 16.561 2.058 28.774 1.00 12.72 102 GLY A N 1
ATOM 820 C CA . GLY A 1 103 ? 16.638 0.739 28.186 1.00 13.34 102 GLY A CA 1
ATOM 821 C C . GLY A 1 103 ? 15.326 0.080 27.839 1.00 13.99 102 GLY A C 1
ATOM 822 O O . GLY A 1 103 ? 15.272 -1.148 27.726 1.00 14.13 102 GLY A O 1
ATOM 823 N N . ILE A 1 104 ? 14.290 0.883 27.619 1.00 14.12 103 ILE A N 1
ATOM 824 C CA . ILE A 1 104 ? 12.974 0.401 27.198 1.00 14.67 103 ILE A CA 1
ATOM 825 C C . ILE A 1 104 ? 12.863 0.589 25.682 1.00 15.60 103 ILE A C 1
ATOM 826 O O . ILE A 1 104 ? 13.024 1.687 25.168 1.00 14.82 103 ILE A O 1
ATOM 831 N N . ASP A 1 105 ? 12.605 -0.506 24.982 1.00 17.03 104 ASP A N 1
ATOM 832 C CA . ASP A 1 105 ? 12.590 -0.511 23.525 1.00 18.73 104 ASP A CA 1
ATOM 833 C C . ASP A 1 105 ? 11.206 -0.247 22.975 1.00 19.01 104 ASP A C 1
ATOM 834 O O . ASP A 1 105 ? 10.215 -0.174 23.719 1.00 18.99 104 ASP A O 1
ATOM 839 N N . ASP A 1 106 ? 11.141 -0.135 21.655 1.00 19.20 105 ASP A N 1
ATOM 840 C CA . ASP A 1 106 ? 9.909 0.276 20.986 1.00 19.51 105 ASP A CA 1
ATOM 841 C C . ASP A 1 106 ? 8.790 -0.757 21.086 1.00 18.48 105 ASP A C 1
ATOM 842 O O . ASP A 1 106 ? 7.619 -0.381 21.057 1.00 18.07 105 ASP A O 1
ATOM 847 N N . GLU A 1 107 ? 9.134 -2.034 21.258 1.00 17.62 106 GLU A N 1
ATOM 848 C CA . GLU A 1 107 ? 8.108 -3.062 21.425 1.00 17.38 106 GLU A CA 1
ATOM 849 C C . GLU A 1 107 ? 7.416 -2.871 22.775 1.00 17.09 106 GLU A C 1
ATOM 850 O O . GLU A 1 107 ? 6.199 -3.001 22.870 1.00 17.08 106 GLU A O 1
ATOM 854 N N . ARG A 1 108 ? 8.204 -2.578 23.808 1.00 16.60 107 ARG A N 1
ATOM 855 C CA . ARG A 1 108 ? 7.672 -2.262 25.134 1.00 16.98 107 ARG A CA 1
ATOM 856 C C . ARG A 1 108 ? 6.865 -0.962 25.105 1.00 17.55 107 ARG A C 1
ATOM 857 O O . ARG A 1 108 ? 5.825 -0.868 25.755 1.00 16.77 107 ARG A O 1
ATOM 865 N N . LEU 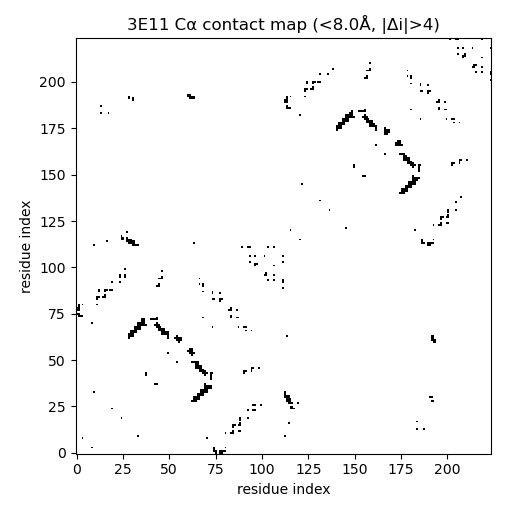A 1 109 ? 7.358 0.031 24.358 1.00 18.29 108 LEU A N 1
ATOM 866 C CA . LEU A 1 109 ? 6.666 1.309 24.192 1.00 19.78 108 LEU A CA 1
ATOM 867 C C . LEU A 1 109 ? 5.343 1.173 23.481 1.00 20.78 108 LEU A C 1
ATOM 868 O O . LEU A 1 109 ? 4.412 1.908 23.789 1.00 21.11 108 LEU A O 1
ATOM 873 N N . HIS A 1 110 ? 5.255 0.255 22.517 1.00 21.29 109 HIS A N 1
ATOM 874 C CA . HIS A 1 110 ? 3.998 0.007 21.841 1.00 22.44 109 HIS A CA 1
ATOM 875 C C . HIS A 1 110 ? 2.985 -0.507 22.851 1.00 23.10 109 HIS A C 1
ATOM 876 O O . HIS A 1 110 ? 1.808 -0.181 22.766 1.00 23.21 109 HIS A O 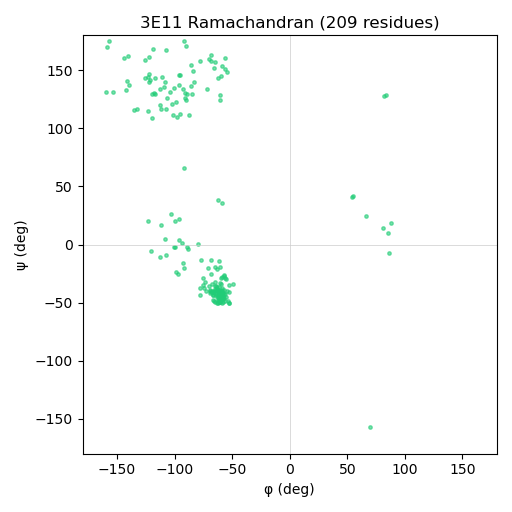1
ATOM 883 N N . GLU A 1 111 ? 3.457 -1.308 23.810 1.00 24.02 110 GLU A N 1
ATOM 884 C CA . GLU A 1 111 ? 2.653 -1.699 24.973 1.00 24.89 110 GLU A CA 1
ATOM 885 C C . GLU A 1 111 ? 2.358 -0.522 25.927 1.00 25.76 110 GLU A C 1
ATOM 886 O O . GLU A 1 111 ? 1.516 -0.639 26.802 1.00 25.91 110 GLU A O 1
ATOM 892 N N . LEU A 1 112 ? 3.061 0.596 25.756 1.00 26.97 111 LEU A N 1
ATOM 893 C CA . LEU A 1 112 ? 2.818 1.822 26.523 1.00 27.92 111 LEU A CA 1
ATOM 894 C C . LEU A 1 112 ? 2.248 2.972 25.655 1.00 28.88 111 LEU A C 1
ATOM 895 O O . LEU A 1 112 ? 2.288 4.148 26.053 1.00 28.89 111 LEU A O 1
ATOM 900 N N . GLY A 1 113 ? 1.741 2.622 24.466 1.00 29.46 112 GLY A N 1
ATOM 901 C CA . GLY A 1 113 ? 1.025 3.555 23.599 1.00 30.09 112 GLY A CA 1
ATOM 902 C C . GLY A 1 113 ? 1.890 4.403 22.682 1.00 31.24 112 GLY A C 1
ATOM 903 O O . GLY A 1 113 ? 1.389 5.353 22.069 1.00 31.22 112 GLY A O 1
ATOM 904 N N . TYR A 1 114 ? 3.181 4.083 22.594 1.00 31.89 113 TYR A N 1
ATOM 905 C CA . TYR A 1 114 ? 4.082 4.732 21.636 1.00 32.67 113 TYR A CA 1
ATOM 906 C C . TYR A 1 114 ? 4.834 3.663 20.821 1.00 33.58 113 TYR A C 1
ATOM 907 O O . TYR A 1 114 ? 6.073 3.619 20.750 1.00 34.53 113 TYR A O 1
ATOM 917 N N . GLY B 1 1 ? 15.004 26.658 27.145 1.00 13.16 0 GLY B N 1
ATOM 918 C CA . GLY B 1 1 ? 14.642 25.245 27.457 1.00 12.82 0 GLY B CA 1
ATOM 919 C C . GLY B 1 1 ? 13.635 25.172 28.574 1.00 11.63 0 GLY B C 1
ATOM 920 O O . GLY B 1 1 ? 13.251 26.203 29.170 1.00 11.39 0 GLY B O 1
ATOM 929 N N . VAL B 1 3 ? 12.504 22.538 32.042 1.00 7.05 2 VAL B N 1
ATOM 930 C CA . VAL B 1 3 ? 12.802 21.361 32.887 1.00 7.44 2 VAL B CA 1
ATOM 931 C C . VAL B 1 3 ? 11.505 20.628 33.250 1.00 7.91 2 VAL B C 1
ATOM 932 O O . VAL B 1 3 ? 10.475 21.254 33.509 1.00 8.72 2 VAL B O 1
ATOM 936 N N . TYR B 1 4 ? 11.564 19.300 33.243 1.00 6.57 3 TYR B N 1
ATOM 937 C CA . TYR B 1 4 ? 10.407 18.510 33.632 1.00 5.78 3 TYR B CA 1
ATOM 938 C C . TYR B 1 4 ? 10.568 18.139 35.090 1.00 6.25 3 TYR B C 1
ATOM 939 O O . TYR B 1 4 ? 11.658 17.764 35.501 1.00 6.52 3 TYR B O 1
ATOM 948 N N . VAL B 1 5 ? 9.487 18.227 35.854 1.00 6.34 4 VAL B N 1
ATOM 949 C CA . VAL B 1 5 ? 9.515 17.848 37.252 1.00 7.36 4 VAL B CA 1
ATOM 950 C C . VAL B 1 5 ? 8.284 17.008 37.569 1.00 6.81 4 VAL B C 1
ATOM 951 O O . VAL B 1 5 ? 7.143 17.466 37.460 1.00 7.19 4 VAL B O 1
ATOM 955 N N . ASP B 1 6 ? 8.505 15.747 37.924 1.00 7.28 5 ASP B N 1
ATOM 956 C CA . ASP B 1 6 ? 7.409 14.865 38.225 1.00 6.92 5 ASP B CA 1
ATOM 957 C C . ASP B 1 6 ? 6.733 15.319 39.514 1.00 7.43 5 ASP B C 1
ATOM 958 O O . ASP B 1 6 ? 7.328 16.040 40.344 1.00 7.60 5 ASP B O 1
ATOM 963 N N . PRO B 1 7 ? 5.470 14.926 39.698 1.00 7.28 6 PRO B N 1
ATOM 964 C CA . PRO B 1 7 ? 4.721 15.453 40.839 1.00 7.05 6 PRO B CA 1
ATOM 965 C C . PRO B 1 7 ? 5.357 15.264 42.230 1.00 7.30 6 PRO B C 1
ATOM 966 O O . PRO B 1 7 ? 5.408 16.241 42.993 1.00 7.45 6 PRO B O 1
ATOM 970 N N . ASP B 1 8 ? 5.884 14.075 42.544 1.00 6.75 7 ASP B N 1
ATOM 971 C CA . ASP B 1 8 ? 6.537 13.853 43.843 1.00 8.05 7 ASP B CA 1
ATOM 972 C C . ASP B 1 8 ? 7.738 14.776 44.050 1.00 7.53 7 ASP B C 1
ATOM 973 O O . ASP B 1 8 ? 7.891 15.394 45.115 1.00 7.66 7 ASP B O 1
ATOM 978 N N . ARG B 1 9 ? 8.582 14.904 43.024 1.00 7.43 8 ARG B N 1
ATOM 979 C CA . ARG B 1 9 ? 9.751 15.760 43.127 1.00 7.74 8 ARG B CA 1
ATOM 980 C C . ARG B 1 9 ? 9.312 17.203 43.254 1.00 7.58 8 ARG B C 1
ATOM 981 O O . ARG B 1 9 ? 9.907 17.993 44.001 1.00 8.21 8 ARG B O 1
ATOM 989 N N . PHE B 1 10 ? 8.281 17.582 42.507 1.00 6.85 9 PHE B N 1
ATOM 990 C CA . PHE B 1 10 ? 7.830 18.961 42.580 1.00 7.26 9 PHE B CA 1
ATOM 991 C C . PHE B 1 10 ? 7.368 19.297 44.012 1.00 7.18 9 PHE B C 1
ATOM 992 O O . PHE B 1 10 ? 7.642 20.385 44.496 1.00 8.13 9 PHE B O 1
ATOM 1000 N N . ASP B 1 11 ? 6.669 18.385 44.679 1.00 7.62 10 ASP B N 1
ATOM 1001 C CA . ASP B 1 11 ? 6.299 18.616 46.103 1.00 8.26 10 ASP B CA 1
ATOM 1002 C C . ASP B 1 11 ? 7.520 18.865 46.992 1.00 8.99 10 ASP B C 1
ATOM 1003 O O . ASP B 1 11 ? 7.506 19.738 47.854 1.00 8.03 10 ASP B O 1
ATOM 1008 N N . GLU B 1 12 ? 8.572 18.092 46.781 1.00 8.73 11 GLU B N 1
ATOM 1009 C CA . GLU B 1 12 ? 9.853 18.319 47.460 1.00 9.69 11 GLU B CA 1
ATOM 1010 C C . GLU B 1 12 ? 10.427 19.712 47.201 1.00 9.76 11 GLU B C 1
ATOM 1011 O O . GLU B 1 12 ? 10.974 20.339 48.126 1.00 11.37 11 GLU B O 1
ATOM 1017 N N . LEU B 1 13 ? 10.338 20.185 45.950 1.00 9.24 12 LEU B N 1
ATOM 1018 C CA . LEU B 1 13 ? 10.823 21.506 45.570 1.00 9.40 12 LEU B CA 1
ATOM 1019 C C . LEU B 1 13 ? 9.937 22.601 46.185 1.00 8.92 12 LEU B C 1
ATOM 1020 O O . LEU B 1 13 ? 10.449 23.636 46.627 1.00 8.49 12 LEU B O 1
ATOM 1025 N N . VAL B 1 14 ? 8.630 22.350 46.277 1.00 8.28 13 VAL B N 1
ATOM 1026 C CA . VAL B 1 14 ? 7.723 23.271 47.003 1.00 8.71 13 VAL B CA 1
ATOM 1027 C C . VAL B 1 14 ? 8.160 23.388 48.489 1.00 8.42 13 VAL B C 1
ATOM 1028 O O . VAL B 1 14 ? 8.239 24.488 49.071 1.00 8.74 13 VAL B O 1
ATOM 1032 N N . ALA B 1 15 ? 8.470 22.260 49.121 1.00 8.08 14 ALA B N 1
ATOM 1033 C CA . ALA B 1 15 ? 9.006 22.299 50.490 1.00 7.68 14 ALA B CA 1
ATOM 1034 C C . ALA B 1 15 ? 10.249 23.153 50.609 1.00 8.43 14 ALA B C 1
ATOM 1035 O O . ALA B 1 15 ? 10.317 24.008 51.508 1.00 7.46 14 ALA B O 1
ATOM 1037 N N . GLU B 1 16 ? 11.217 22.958 49.709 1.00 8.23 15 GLU B N 1
ATOM 1038 C CA A GLU B 1 16 ? 12.419 23.788 49.773 0.50 8.96 15 GLU B CA 1
ATOM 1039 C CA B GLU B 1 16 ? 12.428 23.780 49.670 0.50 9.00 15 GLU B CA 1
ATOM 1040 C C . GLU B 1 16 ? 12.061 25.249 49.470 1.00 9.06 15 GLU B C 1
ATOM 1041 O O . GLU B 1 16 ? 12.662 26.150 50.064 1.00 9.61 15 GLU B O 1
ATOM 1046 N N . ALA B 1 17 ? 11.073 25.498 48.611 1.00 8.93 16 ALA B N 1
ATOM 1047 C CA . ALA B 1 17 ? 10.646 26.876 48.371 1.00 8.94 16 ALA B CA 1
ATOM 1048 C C . ALA B 1 17 ? 10.138 27.514 49.657 1.00 8.75 16 ALA B C 1
ATOM 1049 O O . ALA B 1 17 ? 10.501 28.629 49.983 1.00 8.24 16 ALA B O 1
ATOM 1051 N N . LEU B 1 18 ? 9.247 26.805 50.338 1.00 8.87 17 LEU B N 1
ATOM 1052 C CA . LEU B 1 18 ? 8.648 27.284 51.587 1.00 9.70 17 LEU B CA 1
ATOM 1053 C C . LEU B 1 18 ? 9.693 27.510 52.657 1.00 9.70 17 LEU B C 1
ATOM 1054 O O . LEU B 1 18 ? 9.706 28.555 53.293 1.00 9.43 17 LEU B O 1
ATOM 1059 N N . ASP B 1 19 ? 10.554 26.518 52.858 1.00 10.19 18 ASP B N 1
ATOM 1060 C CA . ASP B 1 19 ? 11.627 26.604 53.844 1.00 10.85 18 ASP B CA 1
ATOM 1061 C C . ASP B 1 19 ? 12.521 27.845 53.631 1.00 9.92 18 ASP B C 1
ATOM 1062 O O . ASP B 1 19 ? 13.118 28.355 54.578 1.00 11.01 18 ASP B O 1
ATOM 1067 N N . GLY B 1 20 ? 12.648 28.304 52.388 1.00 9.38 19 GLY B N 1
ATOM 1068 C CA . GLY B 1 20 ? 13.418 29.516 52.090 1.00 8.54 19 GLY B CA 1
ATOM 1069 C C . GLY B 1 20 ? 12.696 30.863 52.018 1.00 8.24 19 GLY B C 1
ATOM 1070 O O . GLY B 1 20 ? 13.322 31.890 51.727 1.00 7.62 19 GLY B O 1
ATOM 1071 N N . ILE B 1 21 ? 11.402 30.885 52.255 1.00 7.35 20 ILE B N 1
ATOM 1072 C CA . ILE B 1 21 ? 10.671 32.136 52.308 1.00 8.46 20 ILE B CA 1
ATOM 1073 C C . ILE B 1 21 ? 11.289 32.960 53.441 1.00 8.52 20 ILE B C 1
ATOM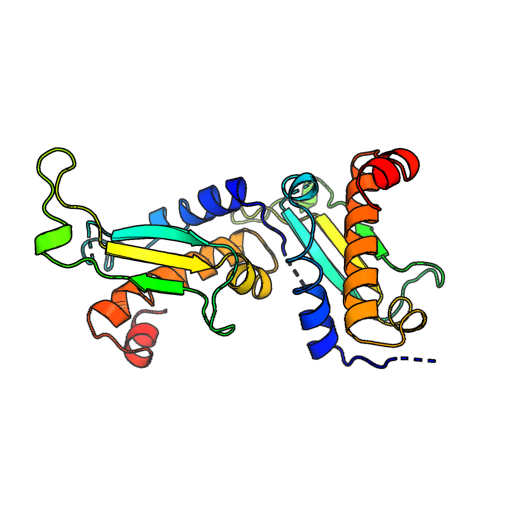 1074 O O . ILE B 1 21 ? 11.458 32.450 54.573 1.00 8.18 20 ILE B O 1
ATOM 1079 N N . PRO B 1 22 ? 11.728 34.190 53.132 1.00 8.87 21 PRO B N 1
ATOM 1080 C CA . PRO B 1 22 ? 12.317 35.009 54.183 1.00 9.27 21 PRO B CA 1
ATOM 1081 C C . PRO B 1 22 ? 11.413 35.214 55.386 1.00 8.43 21 PRO B C 1
ATOM 1082 O O . PRO B 1 22 ? 10.196 35.258 55.259 1.00 7.15 21 PRO B O 1
ATOM 1086 N N . GLU B 1 23 ? 12.053 35.396 56.534 1.00 8.95 22 GLU B N 1
ATOM 1087 C CA A GLU B 1 23 ? 11.411 35.491 57.831 0.50 9.06 22 GLU B CA 1
ATOM 1088 C CA C GLU B 1 23 ? 11.334 35.450 57.819 0.50 8.87 22 GLU B CA 1
ATOM 1089 C C . GLU B 1 23 ? 10.397 36.657 57.911 1.00 8.61 22 GLU B C 1
ATOM 1090 O O . GLU B 1 23 ? 9.435 36.620 58.671 1.00 9.09 22 GLU B O 1
ATOM 1101 N N . GLU B 1 24 ? 10.607 37.708 57.110 1.00 8.14 23 GLU B N 1
ATOM 1102 C CA . GLU B 1 24 ? 9.658 38.828 57.079 1.00 8.99 23 GLU B CA 1
ATOM 1103 C C . GLU B 1 24 ? 8.241 38.452 56.580 1.00 8.10 23 GLU B C 1
ATOM 1104 O O . GLU B 1 24 ? 7.289 39.164 56.856 1.00 7.40 23 GLU B O 1
ATOM 1110 N N . PHE B 1 25 ? 8.121 37.347 55.838 1.00 7.33 24 PHE B N 1
ATOM 1111 C CA . PHE B 1 25 ? 6.816 36.852 55.350 1.00 8.06 24 PHE B CA 1
ATOM 1112 C C . PHE B 1 25 ? 6.258 35.704 56.173 1.00 7.15 24 PHE B C 1
ATOM 1113 O O . PHE B 1 25 ? 5.188 35.229 55.883 1.00 8.00 24 PHE B O 1
ATOM 1121 N N . ALA B 1 26 ? 6.985 35.255 57.183 1.00 6.62 25 ALA B N 1
ATOM 1122 C CA . ALA B 1 26 ? 6.640 34.031 57.893 1.00 7.17 25 ALA B CA 1
ATOM 1123 C C . ALA B 1 26 ? 5.312 34.155 58.642 1.00 6.51 25 ALA B C 1
ATOM 1124 O O . ALA B 1 26 ? 4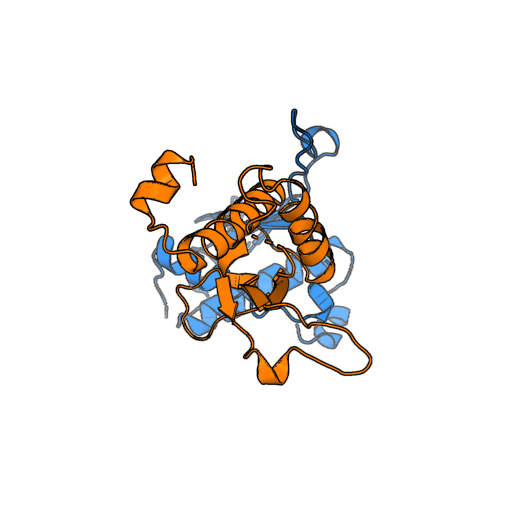.465 33.299 58.509 1.00 6.23 25 ALA B O 1
ATOM 1126 N N . ARG B 1 27 ? 5.13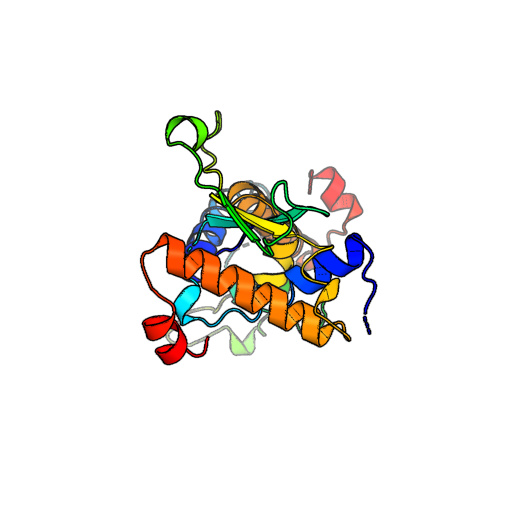8 35.223 59.416 1.00 7.14 26 ARG B N 1
ATOM 1127 C CA . ARG B 1 27 ? 3.892 35.410 60.157 1.00 7.61 26 ARG B CA 1
ATOM 1128 C C . ARG B 1 27 ? 2.721 35.516 59.183 1.00 7.19 26 ARG B C 1
ATOM 1129 O O . ARG B 1 27 ? 1.660 34.965 59.425 1.00 8.31 26 ARG B O 1
ATOM 1137 N N . ALA B 1 28 ? 2.919 36.206 58.065 1.00 6.36 27 ALA B N 1
ATOM 1138 C CA . ALA B 1 28 ? 1.871 36.378 57.080 1.00 6.02 27 ALA B CA 1
ATOM 1139 C C . ALA B 1 28 ? 1.417 35.039 56.477 1.00 5.62 27 ALA B C 1
ATOM 1140 O O . ALA B 1 28 ? 0.267 34.873 56.124 1.00 5.93 27 ALA B O 1
ATOM 1150 N N . ARG B 1 30 ? 1.122 32.327 58.173 1.00 6.28 29 ARG B N 1
ATOM 1151 C CA . ARG B 1 30 ? 0.529 31.505 59.232 1.00 6.49 29 ARG B CA 1
ATOM 1152 C C . ARG B 1 30 ? -0.781 30.840 58.789 1.00 5.84 29 ARG B C 1
ATOM 1153 O O . ARG B 1 30 ? -1.684 31.502 58.253 1.00 6.22 29 ARG B O 1
ATOM 1161 N N . ASN B 1 31 ? -0.850 29.523 58.990 1.00 5.94 30 ASN B N 1
ATOM 1162 C CA . ASN B 1 31 ? -2.032 28.711 58.656 1.00 5.82 30 ASN B CA 1
ATOM 1163 C C . ASN B 1 31 ? -2.464 28.868 57.179 1.00 6.04 30 ASN B C 1
ATOM 1164 O O . ASN B 1 31 ? -3.656 29.026 56.859 1.00 5.97 30 ASN B O 1
ATOM 1169 N N . VAL B 1 32 ? -1.471 28.894 56.306 1.00 6.84 31 VAL B N 1
ATOM 1170 C CA . VAL B 1 32 ? -1.683 28.888 54.867 1.00 7.86 31 VAL B CA 1
ATOM 1171 C C . VAL B 1 32 ? -1.052 27.599 54.373 1.00 7.66 31 VAL B C 1
ATOM 1172 O O . VAL B 1 32 ? 0.100 27.297 54.733 1.00 7.76 31 VAL B O 1
ATOM 1176 N N . ALA B 1 33 ? -1.804 26.820 53.583 1.00 7.97 32 ALA B N 1
ATOM 1177 C CA . ALA B 1 33 ? -1.282 25.599 52.998 1.00 8.74 32 ALA B CA 1
ATOM 1178 C C . ALA B 1 33 ? -1.062 25.776 51.494 1.00 9.37 32 ALA B C 1
ATOM 1179 O O . ALA B 1 33 ? -1.843 26.439 50.824 1.00 9.74 32 ALA B O 1
ATOM 1181 N N . VAL B 1 34 ? 0.048 25.224 51.006 1.00 9.15 33 VAL B N 1
ATOM 1182 C CA . VAL B 1 34 ? 0.388 25.222 49.590 1.00 8.96 33 VAL B CA 1
ATOM 1183 C C . VAL B 1 34 ? 0.093 23.836 48.984 1.00 9.17 33 VAL B C 1
ATOM 1184 O O . VAL B 1 34 ? 0.570 22.810 49.453 1.00 9.02 33 VAL B O 1
ATOM 1188 N N . PHE B 1 35 ? -0.774 23.846 47.987 1.00 8.34 34 PHE B N 1
ATOM 1189 C CA . PHE B 1 35 ? -1.202 22.689 47.243 1.00 8.61 34 PHE B CA 1
ATOM 1190 C C . PHE B 1 35 ? -0.770 22.852 45.788 1.00 8.87 34 PHE B C 1
ATOM 1191 O O . PHE B 1 35 ? -0.766 23.945 45.257 1.00 9.40 34 PHE B O 1
ATOM 1199 N N . VAL B 1 36 ? -0.380 21.753 45.169 1.00 8.71 35 VAL B N 1
ATOM 1200 C CA . VAL B 1 36 ? 0.077 21.797 43.812 1.00 9.00 35 VAL B CA 1
ATOM 1201 C C . VAL B 1 36 ? -1.011 21.255 42.866 1.00 9.00 35 VAL B C 1
ATO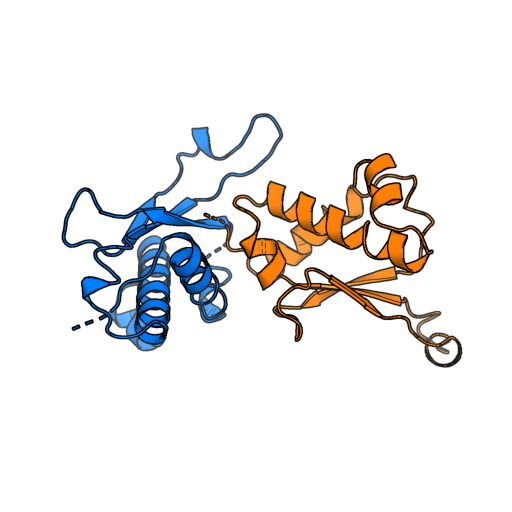M 1202 O O . VAL B 1 36 ? -1.557 20.207 43.107 1.00 8.53 35 VAL B O 1
ATOM 1206 N N . GLU B 1 37 ? -1.308 21.975 41.797 1.00 9.71 36 GLU B N 1
ATOM 1207 C CA . GLU B 1 37 ? -2.087 21.424 40.674 1.00 10.26 36 GLU B CA 1
ATOM 1208 C C . GLU B 1 37 ? -1.250 21.461 39.414 1.00 10.77 36 GLU B C 1
ATOM 1209 O O . GLU B 1 37 ? -0.147 22.025 39.386 1.00 8.90 36 GLU B O 1
ATOM 1215 N N . ASP B 1 38 ? -1.712 20.785 38.377 1.00 11.13 37 ASP B N 1
ATOM 1216 C CA . ASP B 1 38 ? -0.949 20.763 37.148 1.00 12.40 37 ASP B CA 1
ATOM 1217 C C . ASP B 1 38 ? -1.152 22.058 36.342 1.00 12.31 37 ASP B C 1
ATOM 1218 O O . ASP B 1 38 ? -0.177 22.696 35.957 1.00 11.29 37 ASP B O 1
ATOM 1223 N N A GLU B 1 39 ? -2.410 22.418 36.103 0.70 12.62 38 GLU B N 1
ATOM 1224 N N B GLU B 1 39 ? -2.409 22.483 36.230 0.30 12.34 38 GLU B N 1
ATOM 1225 C CA A GLU B 1 39 ? -2.773 23.406 35.097 0.70 13.76 38 GLU B CA 1
ATOM 1226 C CA B GLU B 1 39 ? -2.871 23.339 35.146 0.30 12.79 38 GLU B CA 1
ATOM 1227 C C A GLU B 1 39 ? -3.918 24.309 35.604 0.70 13.95 38 GLU B C 1
ATOM 1228 C C B GLU B 1 39 ? -3.984 24.307 35.600 0.30 13.28 38 GLU B C 1
ATOM 1229 O O A GLU B 1 39 ? -4.905 23.813 36.161 0.70 13.79 38 GLU B O 1
ATOM 1230 O O B GLU B 1 39 ? -5.016 23.860 36.111 0.30 13.17 38 GLU B O 1
ATOM 1241 N N . PRO B 1 40 ? -3.789 25.632 35.413 1.00 13.52 39 PRO B N 1
ATOM 1242 C CA . PRO B 1 40 ? -4.829 26.604 35.772 1.00 14.02 39 PRO B CA 1
ATOM 1243 C C . PRO B 1 40 ? -5.838 26.746 34.634 1.00 15.66 39 PRO B C 1
ATOM 1244 O O . PRO B 1 40 ? -5.523 26.389 33.505 1.00 13.80 39 PRO B O 1
ATOM 1248 N N . ASP B 1 41 ? -7.044 27.244 34.930 1.00 17.49 40 ASP B N 1
ATOM 1249 C CA . ASP B 1 41 ? -8.023 27.575 33.880 1.00 19.17 40 ASP B CA 1
ATOM 1250 C C . ASP B 1 41 ? -7.577 28.763 33.061 1.00 19.41 40 ASP B C 1
ATOM 1251 O O . ASP B 1 41 ? -7.759 28.779 31.839 1.00 19.71 40 ASP B O 1
ATOM 1256 N N . ASP B 1 42 ? -7.031 29.759 33.757 1.00 19.60 41 ASP B N 1
ATOM 1257 C CA . ASP B 1 42 ? -6.415 30.927 33.154 1.00 19.99 41 ASP B CA 1
ATOM 1258 C C . ASP B 1 42 ? -4.958 30.594 32.871 1.00 19.75 41 ASP B C 1
ATOM 1259 O O . ASP B 1 42 ? -4.170 30.443 33.797 1.00 18.28 41 ASP B O 1
ATOM 1264 N N . PRO B 1 43 ? -4.582 30.493 31.587 1.00 19.36 42 PRO B N 1
ATOM 1265 C CA . PRO B 1 43 ? -3.229 30.035 31.251 1.00 19.45 42 PRO B CA 1
ATOM 1266 C C . PRO B 1 43 ? -2.089 30.917 31.774 1.00 19.15 42 PRO B C 1
ATOM 1267 O O . PRO B 1 43 ? -0.939 30.501 31.736 1.00 19.94 42 PRO B O 1
ATOM 1271 N N . GLU B 1 44 ? -2.400 32.135 32.217 1.00 18.70 43 GLU B N 1
ATOM 1272 C CA . GLU B 1 44 ? -1.379 33.062 32.716 1.00 18.16 43 GLU B CA 1
ATOM 1273 C C . GLU B 1 44 ? -0.886 32.680 34.115 1.00 17.16 43 GLU B C 1
ATOM 1274 O O . GLU B 1 44 ? 0.281 32.914 34.461 1.00 18.01 43 GLU B O 1
ATOM 1276 N N . LEU B 1 45 ? -1.746 32.049 34.904 1.00 14.89 44 LEU B N 1
ATOM 1277 C CA . LEU B 1 45 ? -1.482 31.888 36.326 1.00 13.09 44 LEU B CA 1
ATOM 1278 C C . LEU B 1 45 ? -0.389 30.910 36.711 1.00 11.30 44 LEU B C 1
ATOM 1279 O O . LEU B 1 45 ? -0.350 29.801 36.225 1.00 9.34 44 LEU B O 1
ATOM 1284 N N . LEU B 1 46 ? 0.478 31.352 37.625 1.00 9.98 45 LEU B N 1
ATOM 1285 C CA . LEU B 1 46 ? 1.451 30.504 38.295 1.00 9.85 45 LEU B CA 1
ATOM 1286 C C . LEU B 1 46 ? 0.928 30.059 39.649 1.00 9.69 45 LEU B C 1
ATOM 1287 O O . LEU B 1 46 ? 1.361 29.035 40.180 1.00 9.64 45 LEU B O 1
ATOM 1292 N N . GLY B 1 47 ? 0.020 30.845 40.227 1.00 9.95 46 GLY B N 1
ATOM 1293 C CA . GLY B 1 47 ? -0.559 30.492 41.520 1.00 9.56 46 GLY B CA 1
ATOM 1294 C C . GLY B 1 47 ? -1.904 31.155 41.741 1.00 9.34 46 GLY B C 1
ATOM 1295 O O . GLY B 1 47 ? -2.336 31.992 40.944 1.00 9.09 46 GLY B O 1
ATOM 1296 N N . LEU B 1 48 ? -2.544 30.808 42.853 1.00 8.64 47 LEU B N 1
ATOM 1297 C CA . LEU B 1 48 ? -3.874 31.332 43.171 1.00 9.09 47 LEU B CA 1
ATOM 1298 C C . LEU B 1 48 ? -4.162 31.205 44.645 1.00 8.68 47 LEU B C 1
ATOM 1299 O O . LEU B 1 48 ? -3.917 30.162 45.206 1.00 9.07 47 LEU B O 1
ATOM 1304 N N . TYR B 1 49 ? -4.619 32.278 45.267 1.00 8.53 48 TYR B N 1
ATOM 1305 C CA . TYR B 1 49 ? -4.978 32.288 46.682 1.00 7.65 48 TYR B CA 1
ATOM 1306 C C . TYR B 1 49 ? -6.449 31.947 46.817 1.00 7.40 48 TYR B C 1
ATOM 1307 O O . TYR B 1 49 ? -7.322 32.574 46.185 1.00 7.38 48 TYR B O 1
ATOM 1316 N N . VAL B 1 50 ? -6.738 30.945 47.633 1.00 7.88 49 VAL B N 1
ATOM 1317 C CA . VAL B 1 50 ? -8.119 30.546 47.908 1.00 8.61 49 VAL B CA 1
ATOM 1318 C C . VAL B 1 50 ? -8.379 30.609 49.400 1.00 9.34 49 VAL B C 1
ATOM 1319 O O . VAL B 1 50 ? -7.784 29.845 50.169 1.00 9.42 49 VAL B O 1
ATOM 1323 N N . GLY B 1 51 ? -9.273 31.516 49.802 1.00 9.60 50 GLY B N 1
ATOM 1324 C CA . GLY B 1 51 ? -9.540 31.759 51.202 1.00 10.90 50 GLY B CA 1
ATOM 1325 C C . GLY B 1 51 ? -10.737 30.936 51.614 1.00 11.85 50 GLY B C 1
ATOM 1326 O O . GLY B 1 51 ? -11.654 30.716 50.823 1.00 11.89 50 GLY B O 1
ATOM 1327 N N . ILE B 1 52 ? -10.725 30.463 52.850 1.00 12.06 51 ILE B N 1
ATOM 1328 C CA A ILE B 1 52 ? -11.833 29.681 53.361 0.50 12.16 51 ILE B CA 1
ATOM 1329 C CA B ILE B 1 52 ? -11.831 29.672 53.398 0.50 11.84 51 ILE B CA 1
ATOM 1330 C C . ILE B 1 52 ? -12.613 30.523 54.392 1.00 11.73 51 ILE B C 1
ATOM 1331 O O . ILE B 1 52 ? -12.031 31.131 55.277 1.00 10.84 51 ILE B O 1
ATOM 1340 N N . PRO B 1 53 ? -13.941 30.584 54.246 1.00 11.25 52 PRO B N 1
ATOM 1341 C CA . PRO B 1 53 ? -14.785 31.316 55.183 1.00 11.27 52 PRO B CA 1
ATOM 1342 C C . PRO B 1 53 ? -14.625 30.923 56.649 1.00 11.27 52 PRO B C 1
ATOM 1343 O O . PRO B 1 53 ? -14.378 29.750 56.941 1.00 12.35 52 PRO B O 1
ATOM 1347 N N . LEU B 1 54 ? -14.816 31.884 57.554 1.00 10.69 53 LEU B N 1
ATOM 1348 C CA . LEU B 1 54 ? -14.644 31.642 58.992 1.00 10.75 53 LEU B CA 1
ATOM 1349 C C . LEU B 1 54 ? -15.537 30.474 59.446 1.00 10.30 53 LEU B C 1
ATOM 1350 O O . LEU B 1 54 ? -15.087 29.594 60.192 1.00 10.08 53 LEU B O 1
ATOM 1355 N N . THR B 1 55 ? -16.778 30.452 58.964 1.00 9.82 54 THR B N 1
ATOM 1356 C CA . THR B 1 55 ? -17.729 29.416 59.334 1.00 10.22 54 THR B CA 1
ATOM 1357 C C . THR B 1 55 ? -17.417 28.046 58.751 1.00 11.02 54 THR B C 1
ATOM 1358 O O . THR B 1 55 ? -17.912 27.072 59.279 1.00 10.95 54 THR B O 1
ATOM 1362 N N . GLU B 1 56 ? -16.628 27.971 57.684 1.00 11.67 55 GLU B N 1
ATOM 1363 C CA . GLU B 1 56 ? -16.205 26.682 57.118 1.00 13.52 55 GLU B CA 1
ATOM 1364 C C . GLU B 1 56 ? -14.883 26.172 57.682 1.00 14.29 55 GLU B C 1
ATOM 1365 O O . GLU B 1 56 ? -14.575 24.978 57.603 1.00 16.31 55 GLU B O 1
ATOM 1371 N N . ARG B 1 57 ? -14.091 27.047 58.258 1.00 14.54 56 ARG B N 1
ATOM 1372 C CA . ARG B 1 57 ? -12.753 26.655 58.638 1.00 15.33 56 ARG B CA 1
ATOM 1373 C C . ARG B 1 57 ? -12.635 26.161 60.057 1.00 15.50 56 ARG B C 1
ATOM 1374 O O . ARG B 1 57 ? -11.639 25.559 60.395 1.00 15.47 56 ARG B O 1
ATOM 1382 N N . THR B 1 58 ? -13.650 26.454 60.863 1.00 16.29 57 THR B N 1
ATOM 1383 C CA . THR B 1 58 ? -13.639 26.255 62.303 1.00 16.83 57 THR B CA 1
ATOM 1384 C C . THR B 1 58 ? -14.206 24.872 62.616 1.00 17.18 57 THR B C 1
ATOM 1385 O O . THR B 1 58 ? -15.285 24.761 63.218 1.00 16.27 57 THR B O 1
ATOM 1389 N N . THR B 1 59 ? -13.499 23.822 62.190 1.00 17.43 58 THR B N 1
ATOM 1390 C CA . THR B 1 59 ? -13.982 22.457 62.417 1.00 17.88 58 THR B CA 1
ATOM 1391 C C . THR B 1 59 ? -13.928 22.034 63.893 1.00 18.34 58 THR B C 1
ATOM 1392 O O . THR B 1 59 ? -13.168 22.601 64.707 1.00 17.95 58 THR B O 1
ATOM 1396 N N . ALA B 1 60 ? -14.721 21.015 64.214 1.00 17.94 59 ALA B N 1
ATOM 1397 C CA . ALA B 1 60 ? -14.801 20.474 65.580 1.00 18.94 59 ALA B CA 1
ATOM 1398 C C . ALA B 1 60 ? -13.621 19.556 65.952 1.00 19.13 59 ALA B C 1
ATOM 1399 O O . ALA B 1 60 ? -13.133 19.571 67.089 1.00 18.92 59 ALA B O 1
ATOM 1401 N N . TYR B 1 61 ? -13.158 18.760 64.996 1.00 19.87 60 TYR B N 1
ATOM 1402 C CA . TYR B 1 61 ? -12.149 17.732 65.282 1.00 20.02 60 TYR B CA 1
ATOM 1403 C C . TYR B 1 61 ? -10.836 17.839 64.505 1.00 19.73 60 TYR B C 1
ATOM 1404 O O . TYR B 1 61 ? -9.896 17.092 64.781 1.00 20.17 60 TYR B O 1
ATOM 1413 N N . GLY B 1 62 ? -10.762 18.771 63.558 1.00 18.95 61 GLY B N 1
ATOM 1414 C CA . GLY B 1 62 ? -9.565 18.981 62.746 1.00 18.38 61 GLY B CA 1
ATOM 1415 C C . GLY B 1 62 ? -9.015 20.394 62.825 1.00 17.81 61 GLY B C 1
ATOM 1416 O O . GLY B 1 62 ? -8.245 20.818 61.927 1.00 17.50 61 GLY B O 1
ATOM 1417 N N . GLY B 1 63 ? -9.395 21.122 63.887 1.00 16.79 62 GLY B N 1
ATOM 1418 C CA . GLY B 1 63 ? -8.867 22.467 64.152 1.00 16.61 62 GLY B CA 1
ATOM 1419 C C . GLY B 1 63 ? -9.360 23.478 63.149 1.00 16.48 62 GLY B C 1
ATOM 1420 O O . GLY B 1 63 ? -10.406 23.255 62.516 1.00 15.63 62 GLY B O 1
ATOM 1421 N N . VAL B 1 64 ? -8.593 24.569 62.999 1.00 16.11 63 VAL B N 1
ATOM 1422 C CA . VAL B 1 64 ? -8.927 25.665 62.106 1.00 16.15 63 VAL B CA 1
ATOM 1423 C C . VAL B 1 64 ? -8.191 25.396 60.799 1.00 15.28 63 VAL B C 1
ATOM 1424 O O . VAL B 1 64 ? -6.959 25.439 60.754 1.00 16.58 63 VAL B O 1
ATOM 1428 N N . LEU B 1 65 ? -8.948 25.103 59.747 1.00 12.48 64 LEU B N 1
ATOM 1429 C CA . LEU B 1 65 ? -8.389 24.730 58.463 1.00 11.26 64 LEU B CA 1
ATOM 1430 C C . LEU B 1 65 ? -7.634 25.892 57.848 1.00 9.42 64 LEU B C 1
ATOM 1431 O O . LEU B 1 65 ? -7.965 27.041 58.109 1.00 9.38 64 LEU B O 1
ATOM 1436 N N . PRO B 1 66 ? -6.620 25.605 57.022 1.00 7.98 65 PRO B N 1
ATOM 1437 C CA . PRO B 1 66 ? -5.841 26.706 56.451 1.00 7.71 65 PRO B CA 1
ATOM 1438 C C . PRO B 1 66 ? -6.439 27.303 55.167 1.00 7.25 65 PRO B C 1
ATOM 1439 O O . PRO B 1 66 ? -7.184 26.620 54.436 1.00 6.24 65 PRO B O 1
ATOM 1443 N N . ASP B 1 67 ? -6.115 28.567 54.899 1.00 7.45 66 ASP B N 1
ATOM 1444 C CA . ASP B 1 67 ? -6.314 29.125 53.566 1.00 7.32 66 ASP B CA 1
ATOM 1445 C C . ASP B 1 67 ? -5.313 28.413 52.654 1.00 7.16 66 ASP B C 1
ATOM 1446 O O . ASP B 1 67 ? -4.359 27.784 53.129 1.00 8.66 66 ASP B O 1
ATOM 1451 N N . ARG B 1 68 ? -5.518 28.476 51.351 1.00 7.29 67 ARG B N 1
ATOM 1452 C CA . ARG B 1 68 ? -4.647 27.757 50.412 1.00 8.11 67 ARG B CA 1
ATOM 1453 C C . ARG B 1 68 ? -4.048 28.708 49.417 1.00 8.43 67 ARG B C 1
ATOM 1454 O O . ARG B 1 68 ? -4.704 29.626 48.958 1.00 9.92 67 ARG B O 1
ATOM 1462 N N . ILE B 1 69 ? -2.806 28.424 49.061 1.00 8.59 68 ILE B N 1
ATOM 1463 C CA . ILE B 1 69 ? -2.192 28.922 47.851 1.00 8.89 68 ILE B CA 1
ATOM 1464 C C . ILE B 1 69 ? -1.965 27.690 46.938 1.00 9.54 68 ILE B C 1
ATOM 1465 O O . ILE B 1 69 ? -1.257 26.743 47.313 1.00 8.95 68 ILE B O 1
ATOM 1470 N N . ILE B 1 70 ? -2.582 27.731 45.768 1.00 9.99 69 ILE B N 1
ATOM 1471 C CA . ILE B 1 70 ? -2.451 26.709 44.727 1.00 9.79 69 ILE B CA 1
ATOM 1472 C C . ILE B 1 70 ? -1.301 27.162 43.852 1.00 10.14 69 ILE B C 1
ATOM 1473 O O . ILE B 1 70 ? -1.267 28.324 43.446 1.00 9.86 69 ILE B O 1
ATOM 1478 N N . ILE B 1 71 ? -0.373 26.247 43.597 1.00 8.89 70 ILE B N 1
ATOM 1479 C CA . ILE B 1 71 ? 0.775 26.447 42.713 1.00 9.45 70 ILE B CA 1
ATOM 1480 C C . ILE B 1 71 ? 0.570 25.515 41.479 1.00 8.70 70 ILE B C 1
ATOM 1481 O O . ILE B 1 71 ? 0.203 24.338 41.607 1.00 8.57 70 ILE B O 1
ATOM 1486 N N . TYR B 1 72 ? 0.788 26.064 40.283 1.00 8.04 71 TYR B N 1
ATOM 1487 C CA . TYR B 1 72 ? 0.580 25.313 39.032 1.00 8.22 71 TYR B CA 1
ATOM 1488 C C . TYR B 1 72 ? 1.889 24.814 38.450 1.00 8.59 71 TYR B C 1
ATOM 1489 O O . TYR B 1 72 ? 2.709 25.592 37.995 1.00 9.82 71 TYR B O 1
ATOM 1498 N N . ARG B 1 73 ? 2.070 23.495 38.478 1.00 9.59 72 ARG B N 1
ATOM 1499 C CA . ARG B 1 73 ? 3.310 22.867 38.010 1.00 10.99 72 ARG B CA 1
ATOM 1500 C C . ARG B 1 73 ? 3.644 23.190 36.568 1.00 10.02 72 ARG B C 1
ATOM 1501 O O . ARG B 1 73 ? 4.800 23.477 36.260 1.00 9.02 72 ARG B O 1
ATOM 1509 N N . ASN B 1 74 ? 2.648 23.104 35.687 1.00 9.60 73 ASN B N 1
ATOM 1510 C CA . ASN B 1 74 ? 2.909 23.209 34.255 1.00 9.69 73 ASN B CA 1
ATOM 1511 C C . ASN B 1 74 ? 3.441 24.599 33.895 1.00 10.45 73 ASN B C 1
ATOM 1512 O O . ASN B 1 74 ? 4.447 24.734 33.187 1.00 9.30 73 ASN B O 1
ATOM 1517 N N . THR B 1 75 ? 2.806 25.622 34.452 1.00 9.37 74 THR B N 1
ATOM 1518 C CA . THR B 1 75 ? 3.134 27.011 34.117 1.00 9.46 74 THR B CA 1
ATOM 1519 C C . THR B 1 75 ? 4.438 27.462 34.736 1.00 8.61 74 THR B C 1
ATOM 1520 O O . THR B 1 75 ? 5.201 28.187 34.096 1.00 8.43 74 THR B O 1
ATOM 1524 N N . ILE B 1 76 ? 4.694 27.010 35.967 1.00 9.04 75 ILE B N 1
ATOM 1525 C CA . ILE B 1 76 ? 5.948 27.250 36.684 1.00 8.45 75 ILE B CA 1
ATOM 1526 C C . ILE B 1 76 ? 7.115 26.602 35.922 1.00 8.88 75 ILE B C 1
ATOM 1527 O O . ILE B 1 76 ? 8.123 27.262 35.656 1.00 8.43 75 ILE B O 1
ATOM 1532 N N . CYS B 1 77 ? 6.972 25.325 35.568 1.00 7.80 76 CYS B N 1
ATOM 1533 C CA . CYS B 1 77 ? 8.075 24.586 34.942 1.00 8.71 76 CYS B CA 1
ATOM 1534 C C . CYS B 1 77 ? 8.416 25.155 33.584 1.00 7.87 76 CYS B C 1
ATOM 1535 O O . CYS B 1 77 ? 9.578 25.154 33.176 1.00 7.86 76 CYS B O 1
ATOM 1538 N N . ALA B 1 78 ? 7.409 25.673 32.880 1.00 8.22 77 ALA B N 1
ATOM 1539 C CA . ALA B 1 78 ? 7.635 26.253 31.566 1.00 8.12 77 ALA B CA 1
ATOM 1540 C C . ALA B 1 78 ? 8.641 27.416 31.617 1.00 8.17 77 ALA B C 1
ATOM 1541 O O . ALA B 1 78 ? 9.283 27.700 30.617 1.00 7.27 77 ALA B O 1
ATOM 1543 N N . LEU B 1 79 ? 8.734 28.103 32.755 1.00 8.18 78 LEU B N 1
ATOM 1544 C CA . LEU B 1 79 ? 9.605 29.265 32.896 1.00 8.31 78 LEU B CA 1
ATOM 1545 C C . LEU B 1 79 ? 10.993 28.912 33.353 1.00 9.13 78 LEU B C 1
ATOM 1546 O O . LEU B 1 79 ? 11.824 29.816 33.470 1.00 8.83 78 LEU B O 1
ATOM 1551 N N . CYS B 1 80 ? 11.238 27.625 33.618 1.00 9.39 79 CYS B N 1
ATOM 1552 C CA . CYS B 1 80 ? 12.432 27.169 34.341 1.00 8.81 79 CYS B CA 1
ATOM 1553 C C . CYS B 1 80 ? 13.246 26.111 33.591 1.00 9.14 79 CYS B C 1
ATOM 1554 O O . CYS B 1 80 ? 12.678 25.248 32.937 1.00 7.70 79 CYS B O 1
ATOM 1557 N N . GLU B 1 81 ? 14.571 26.187 33.719 1.00 8.66 80 GLU B N 1
ATOM 1558 C CA . GLU B 1 81 ? 15.504 25.261 33.052 1.00 8.44 80 GLU B CA 1
ATOM 1559 C C . GLU B 1 81 ? 16.254 24.339 34.016 1.00 7.96 80 GLU B C 1
ATOM 1560 O O . GLU B 1 81 ? 16.961 23.410 33.579 1.00 7.10 80 GLU B O 1
ATOM 1566 N N . THR B 1 82 ? 16.137 24.630 35.308 1.00 7.38 81 THR B N 1
ATOM 1567 C CA . THR B 1 82 ? 16.708 23.794 36.364 1.00 6.56 81 THR B CA 1
ATOM 1568 C C . THR B 1 82 ? 15.751 23.689 37.578 1.00 6.36 81 THR B C 1
ATOM 1569 O O . THR B 1 82 ? 14.849 24.516 37.765 1.00 6.92 81 THR B O 1
ATOM 1573 N N . GLU B 1 83 ? 15.979 22.689 38.414 1.00 6.41 82 GLU B N 1
ATOM 1574 C CA . GLU B 1 83 ? 15.249 22.508 39.636 1.00 6.58 82 GLU B CA 1
ATOM 1575 C C . GLU B 1 83 ? 15.399 23.733 40.556 1.00 7.42 82 GLU B C 1
ATOM 1576 O O . GLU B 1 83 ? 14.452 24.143 41.172 1.00 6.35 82 GLU B O 1
ATOM 1582 N N . SER B 1 84 ? 16.596 24.296 40.615 1.00 6.89 83 SER B N 1
ATOM 1583 C CA . SER B 1 84 ? 16.848 25.540 41.367 1.00 8.05 83 SER B CA 1
ATOM 1584 C C . SER B 1 84 ? 15.992 26.714 40.895 1.00 7.58 83 SER B C 1
ATOM 1585 O O . SER B 1 84 ? 15.441 27.450 41.725 1.00 8.06 83 SER B O 1
ATOM 1588 N N . GLU B 1 85 ? 15.882 26.903 39.577 1.00 6.78 84 GLU B N 1
ATOM 1589 C CA . GLU B 1 85 ? 14.948 27.927 39.052 1.00 6.59 84 GLU B CA 1
ATOM 1590 C C . GLU B 1 85 ? 13.510 27.638 39.465 1.00 6.27 84 GLU B C 1
ATOM 1591 O O . GLU B 1 85 ? 12.751 28.560 39.846 1.00 6.86 84 GLU B O 1
ATOM 1597 N N . VAL B 1 86 ? 13.133 26.364 39.429 1.00 6.59 85 VAL B N 1
ATOM 1598 C CA . VAL B 1 86 ? 11.783 25.952 39.859 1.00 6.81 85 VAL B CA 1
ATOM 1599 C C . VAL B 1 86 ? 11.525 26.357 41.308 1.00 7.17 85 VAL B C 1
ATOM 1600 O O . VAL B 1 86 ? 10.502 27.038 41.616 1.00 6.58 85 VAL B O 1
ATOM 1604 N N . ILE B 1 87 ? 12.469 26.012 42.179 1.00 7.73 86 ILE B N 1
ATOM 1605 C CA . ILE B 1 87 ? 12.395 26.440 43.591 1.00 9.01 86 ILE B CA 1
ATOM 1606 C C . ILE B 1 87 ? 12.203 27.975 43.713 1.00 8.38 86 ILE B C 1
ATOM 1607 O O . ILE B 1 87 ? 11.299 28.473 44.392 1.00 7.99 86 ILE B O 1
ATOM 1612 N N . ASP B 1 88 ? 13.042 28.726 43.021 1.00 9.26 87 ASP B N 1
ATOM 1613 C CA . ASP B 1 88 ? 12.941 30.191 43.042 1.00 9.19 87 ASP B CA 1
ATOM 1614 C C . ASP B 1 88 ? 11.580 30.723 42.566 1.00 8.89 87 ASP B C 1
ATOM 1615 O O . ASP B 1 88 ? 11.006 31.660 43.176 1.00 7.88 87 ASP B O 1
ATOM 1620 N N . GLU B 1 89 ? 11.048 30.122 41.502 1.00 7.44 88 GLU B N 1
ATOM 1621 C CA . GLU B 1 89 ? 9.827 30.603 40.927 1.00 8.42 88 GLU B CA 1
ATOM 1622 C C . GLU B 1 89 ? 8.652 30.259 41.831 1.00 7.59 88 GLU B C 1
ATOM 1623 O O . GLU B 1 89 ? 7.719 31.055 41.964 1.00 6.80 88 GLU B O 1
ATOM 1629 N N . VAL B 1 90 ? 8.676 29.058 42.400 1.00 7.15 89 VAL B N 1
ATOM 1630 C CA . VAL B 1 90 ? 7.621 28.664 43.355 1.00 7.79 89 VAL B CA 1
ATOM 1631 C C . VAL B 1 90 ? 7.669 29.630 44.569 1.00 7.90 89 VAL B C 1
ATOM 1632 O O . VAL B 1 90 ? 6.642 30.080 45.035 1.00 7.49 89 VAL B O 1
ATOM 1636 N N . ARG B 1 91 ? 8.876 29.876 45.098 1.00 8.28 90 ARG B N 1
ATOM 1637 C CA . ARG B 1 91 ? 9.041 30.788 46.229 1.00 8.98 90 ARG B CA 1
ATOM 1638 C C . ARG B 1 91 ? 8.519 32.200 45.918 1.00 8.88 90 ARG B C 1
ATOM 1639 O O . ARG B 1 91 ? 7.745 32.743 46.695 1.00 9.01 90 ARG B O 1
ATOM 1647 N N . LYS B 1 92 ? 8.886 32.741 44.762 1.00 9.24 91 LYS B N 1
ATOM 1648 C CA . LYS B 1 92 ? 8.378 34.012 44.296 1.00 9.81 91 LYS B CA 1
ATOM 1649 C C . LYS B 1 92 ? 6.848 34.047 44.193 1.00 8.90 91 LYS B C 1
ATOM 1650 O O . LYS B 1 92 ? 6.224 35.018 44.606 1.00 8.51 91 LYS B O 1
ATOM 1656 N N . THR B 1 93 ? 6.282 33.006 43.607 1.00 7.60 92 THR B N 1
ATOM 1657 C CA . THR B 1 93 ? 4.829 32.895 43.442 1.00 8.25 92 THR B CA 1
ATOM 1658 C C . THR B 1 93 ? 4.112 32.880 44.790 1.00 7.40 92 THR B C 1
ATOM 1659 O O . THR B 1 93 ? 3.167 33.596 45.003 1.00 7.69 92 THR B O 1
ATOM 1663 N N . VAL B 1 94 ? 4.566 32.059 45.711 1.00 8.02 93 VAL B N 1
ATOM 1664 C CA . VAL B 1 94 ? 3.949 31.998 47.031 1.00 7.30 93 VAL B CA 1
ATOM 1665 C C . VAL B 1 94 ? 4.071 33.353 47.717 1.00 7.21 93 VAL B C 1
ATOM 1666 O O . VAL B 1 94 ? 3.105 33.847 48.268 1.00 6.41 93 VAL B O 1
ATOM 1670 N N . VAL B 1 95 ? 5.242 33.990 47.634 1.00 5.91 94 VAL B N 1
ATOM 1671 C CA . VAL B 1 95 ? 5.416 35.316 48.269 1.00 6.86 94 VAL B CA 1
ATOM 1672 C C . VAL B 1 95 ? 4.472 36.344 47.611 1.00 7.09 94 VAL B C 1
ATOM 1673 O O . VAL B 1 95 ? 3.776 37.111 48.311 1.00 7.35 94 VAL B O 1
ATOM 1677 N N . HIS B 1 96 ? 4.391 36.316 46.281 1.00 7.63 95 HIS B N 1
ATOM 1678 C CA A HIS B 1 96 ? 3.494 37.241 45.601 0.50 7.65 95 HIS B CA 1
ATOM 1679 C CA B HIS B 1 96 ? 3.448 37.151 45.518 0.50 7.91 95 HIS B CA 1
ATOM 1680 C C . HIS B 1 96 ? 2.048 37.029 46.073 1.00 7.60 95 HIS B C 1
ATOM 1681 O O . HIS B 1 96 ? 1.341 38.016 46.338 1.00 7.07 95 HIS B O 1
ATOM 1694 N N . GLU B 1 97 ? 1.609 35.785 46.179 1.00 8.37 96 GLU B N 1
ATOM 1695 C CA . GLU B 1 97 ? 0.220 35.542 46.550 1.00 8.51 96 GLU B CA 1
ATOM 1696 C C . GLU B 1 97 ? -0.075 35.954 47.974 1.00 8.13 96 GLU B C 1
ATOM 1697 O O . GLU B 1 97 ? -1.135 36.488 48.233 1.00 7.06 96 GLU B O 1
ATOM 1703 N N . ILE B 1 98 ? 0.838 35.689 48.909 1.00 7.21 97 ILE B N 1
ATOM 1704 C CA . ILE B 1 98 ? 0.573 36.069 50.292 1.00 6.68 97 ILE B CA 1
ATOM 1705 C C . ILE B 1 98 ? 0.605 37.620 50.449 1.00 6.54 97 ILE B C 1
ATOM 1706 O O . ILE B 1 98 ? -0.225 38.185 51.141 1.00 5.30 97 ILE B O 1
ATOM 1711 N N . ALA B 1 99 ? 1.533 38.280 49.755 1.00 6.17 98 ALA B N 1
ATOM 1712 C CA . ALA B 1 99 ? 1.626 39.728 49.749 1.00 6.79 98 ALA B CA 1
ATOM 1713 C C . ALA B 1 99 ? 0.375 40.397 49.158 1.00 7.29 98 ALA B C 1
ATOM 1714 O O . ALA B 1 99 ? -0.181 41.314 49.759 1.00 6.75 98 ALA B O 1
ATOM 1716 N N . HIS B 1 100 ? -0.071 39.921 48.002 1.00 8.50 99 HIS B N 1
ATOM 1717 C CA . HIS B 1 100 ? -1.285 40.436 47.379 1.00 9.83 99 HIS B CA 1
ATOM 1718 C C . HIS B 1 100 ? -2.479 40.248 48.308 1.00 8.83 99 HIS B C 1
ATOM 1719 O O . HI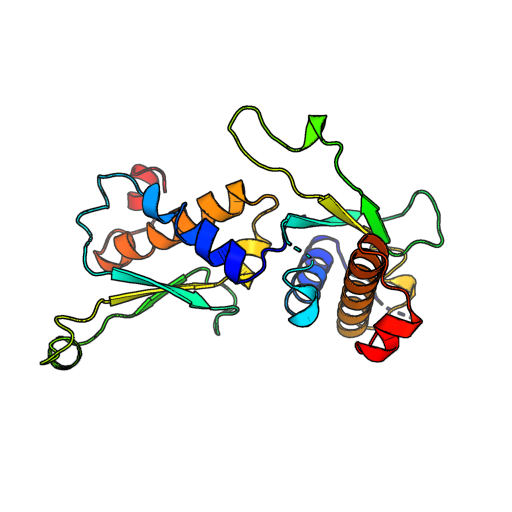S B 1 100 ? -3.339 41.109 48.394 1.00 9.02 99 HIS B O 1
ATOM 1726 N N . HIS B 1 101 ? -2.520 39.109 48.982 1.00 9.03 100 HIS B N 1
ATOM 1727 C CA . HIS B 1 101 ? -3.630 38.784 49.874 1.00 9.18 100 HIS B CA 1
ATOM 1728 C C . HIS B 1 101 ? -3.761 39.843 50.981 1.00 8.89 100 HIS B C 1
ATOM 1729 O O . HIS B 1 101 ? -4.873 40.222 51.370 1.00 9.11 100 HIS B O 1
ATOM 1736 N N . PHE B 1 102 ? -2.624 40.332 51.458 1.00 7.96 101 PHE B N 1
ATOM 1737 C CA . PHE B 1 102 ? -2.595 41.367 52.474 1.00 7.67 101 PHE B CA 1
ATOM 1738 C C . PHE B 1 102 ? -2.442 42.779 51.905 1.00 6.62 101 PHE B C 1
ATOM 1739 O O . PHE B 1 102 ? -2.006 43.691 52.599 1.00 6.84 101 PHE B O 1
ATOM 1747 N N . GLY B 1 103 ? -2.800 42.943 50.638 1.00 5.88 102 GLY B N 1
ATOM 1748 C CA . GLY B 1 103 ? -2.929 44.245 49.985 1.00 5.24 102 GLY B CA 1
ATOM 1749 C C . GLY B 1 103 ? -1.666 44.897 49.496 1.00 5.40 102 GLY B C 1
ATOM 1750 O O . GLY B 1 103 ? -1.682 46.067 49.167 1.00 4.34 102 GLY B O 1
ATOM 1751 N N . ILE B 1 104 ? -0.570 44.153 49.422 1.00 5.54 103 ILE B N 1
ATOM 1752 C CA . ILE B 1 104 ? 0.673 44.699 48.923 1.00 6.90 103 ILE B CA 1
ATOM 1753 C C . ILE B 1 104 ? 0.710 44.471 47.415 1.00 7.25 103 ILE B C 1
ATOM 1754 O O . ILE B 1 104 ? 0.556 43.349 46.947 1.00 8.47 103 ILE B O 1
ATOM 1759 N N . ASP B 1 105 ? 0.891 45.536 46.657 1.00 8.89 104 ASP B N 1
ATOM 1760 C CA . ASP B 1 105 ? 0.872 45.439 45.207 1.00 9.99 104 ASP B CA 1
ATOM 1761 C C . ASP B 1 105 ? 2.265 45.171 44.668 1.00 10.37 104 ASP B C 1
ATOM 1762 O O . ASP B 1 105 ? 3.249 45.262 45.392 1.00 9.05 104 ASP B O 1
ATOM 1767 N N . ASP B 1 106 ? 2.343 44.870 43.379 1.00 12.73 105 ASP B N 1
ATOM 1768 C CA . ASP B 1 106 ? 3.603 44.403 42.785 1.00 14.77 105 ASP B CA 1
ATOM 1769 C C . ASP B 1 106 ? 4.764 45.396 42.862 1.00 15.89 105 ASP B C 1
ATOM 1770 O O . ASP B 1 106 ? 5.906 44.979 43.079 1.00 16.52 105 ASP B O 1
ATOM 1775 N N . GLU B 1 107 ? 4.490 46.692 42.724 1.00 16.86 106 GLU B N 1
ATOM 1776 C CA . GLU B 1 107 ? 5.552 47.680 42.863 1.00 18.02 106 GLU B CA 1
ATOM 1777 C C . GLU B 1 107 ? 6.167 47.662 44.262 1.00 18.47 106 GLU B C 1
ATOM 1778 O O . GLU B 1 107 ? 7.371 47.787 44.403 1.00 18.00 106 GLU B O 1
ATOM 1784 N N . ARG B 1 108 ? 5.355 47.497 45.297 1.00 19.29 107 ARG B N 1
ATOM 1785 C CA . ARG B 1 108 ? 5.906 47.379 46.655 1.00 20.55 107 ARG B CA 1
ATOM 1786 C C . ARG B 1 108 ? 6.698 46.103 46.800 1.00 21.33 107 ARG B C 1
ATOM 1787 O O . ARG B 1 108 ? 7.805 46.103 47.348 1.00 21.64 107 ARG B O 1
ATOM 1795 N N . LEU B 1 109 ? 6.092 45.007 46.345 1.00 21.86 108 LEU B N 1
ATOM 1796 C CA . LEU B 1 109 ? 6.766 43.722 46.262 1.00 22.20 108 LEU B CA 1
ATOM 1797 C C . LEU B 1 109 ? 8.128 43.806 45.581 1.00 22.71 108 LEU B C 1
ATOM 1798 O O . LEU B 1 109 ? 9.048 43.084 45.950 1.00 22.97 108 LEU B O 1
ATOM 1803 N N . HIS B 1 110 ? 8.271 44.687 44.598 1.00 23.75 109 HIS B N 1
ATOM 1804 C CA . HIS B 1 110 ? 9.586 44.901 43.981 1.00 24.22 109 HIS B CA 1
ATOM 1805 C C . HIS B 1 110 ? 10.578 45.511 44.977 1.00 24.28 109 HIS B C 1
ATOM 1806 O O . HIS B 1 110 ? 11.721 45.092 45.015 1.00 24.19 109 HIS B O 1
ATOM 1813 N N . GLU B 1 111 ? 10.135 46.465 45.798 1.00 25.19 110 GLU B N 1
ATOM 1814 C CA . GLU B 1 111 ? 10.975 47.011 46.886 1.00 25.53 110 GLU B CA 1
ATOM 1815 C C . GLU B 1 111 ? 11.550 45.889 47.778 1.00 26.14 110 GLU B C 1
ATOM 1816 O O . GLU B 1 111 ? 12.726 45.921 48.169 1.00 25.95 110 GLU B O 1
ATOM 1818 N N . LEU B 1 112 ? 10.718 44.888 48.066 1.00 26.58 111 LEU B N 1
ATOM 1819 C CA . LEU B 1 112 ? 11.112 43.726 48.874 1.00 27.10 111 LEU B CA 1
ATOM 1820 C C . LEU B 1 112 ? 11.911 42.679 48.107 1.00 27.24 111 LEU B C 1
ATOM 1821 O O . LEU B 1 112 ? 12.283 41.640 48.666 1.00 27.67 111 LEU B O 1
ATOM 1826 N N . GLY B 1 113 ? 12.152 42.937 46.824 1.00 27.41 112 GLY B N 1
ATOM 1827 C CA . GLY B 1 113 ? 13.025 42.107 46.015 1.00 26.94 112 GLY B CA 1
ATOM 1828 C C . GLY B 1 113 ? 12.307 40.948 45.369 1.00 26.68 112 GLY B C 1
ATOM 1829 O O . GLY B 1 113 ? 12.952 39.994 44.944 1.00 26.21 112 GLY B O 1
ATOM 1830 N N . TYR B 1 114 ? 10.979 41.040 45.296 1.00 26.70 113 TYR B N 1
ATOM 1831 C CA . TYR B 1 114 ? 10.132 39.986 44.737 1.00 26.63 1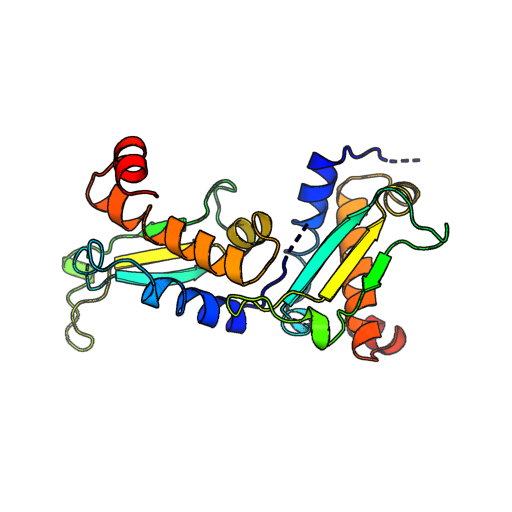13 TYR B CA 1
ATOM 1832 C C . TYR B 1 114 ? 9.288 40.574 43.588 1.00 27.01 113 TYR B C 1
ATOM 1833 O O . TYR B 1 114 ? 8.143 40.211 43.339 1.00 26.48 113 TYR B O 1
#

B-factor: mean 13.65, std 8.23, range [3.2, 97.99]